Protein AF-0000000086091504 (afdb_homodimer)

pLDDT: mean 90.11, std 13.86, range [49.84, 98.69]

Structure (mmCIF, N/CA/C/O backbone):
data_AF-0000000086091504-model_v1
#
loop_
_entity.id
_entity.type
_entity.pdbx_description
1 polymer 'ENTH domain-containing protein'
#
loop_
_atom_site.group_PDB
_atom_site.id
_atom_site.type_symbol
_atom_site.label_atom_id
_atom_site.label_alt_id
_atom_site.label_comp_id
_atom_site.label_asym_id
_atom_site.label_entity_id
_atom_site.label_seq_id
_atom_site.pdbx_PDB_ins_code
_atom_site.Cartn_x
_atom_site.Cartn_y
_atom_site.Cartn_z
_atom_site.occupancy
_atom_site.B_iso_or_equiv
_atom_site.auth_seq_id
_atom_site.auth_comp_id
_atom_site.auth_asym_id
_atom_site.auth_atom_id
_atom_site.pdbx_PDB_model_num
ATOM 1 N N . MET A 1 1 ? 11.172 17.953 7.395 1 74.44 1 MET A N 1
ATOM 2 C CA . MET A 1 1 ? 9.734 17.828 7.184 1 74.44 1 MET A CA 1
ATOM 3 C C . MET A 1 1 ? 9.086 19.203 7.062 1 74.44 1 MET A C 1
ATOM 5 O O . MET A 1 1 ? 9.562 20.188 7.648 1 74.44 1 MET A O 1
ATOM 9 N N . GLU A 1 2 ? 8.156 19.344 6.082 1 89.44 2 GLU A N 1
ATOM 10 C CA . GLU A 1 2 ? 7.43 20.578 5.816 1 89.44 2 GLU A CA 1
ATOM 11 C C . GLU A 1 2 ? 6.086 20.609 6.543 1 89.44 2 GLU A C 1
ATOM 13 O O . GLU A 1 2 ? 5.031 20.547 5.91 1 89.44 2 GLU A O 1
ATOM 18 N N . LYS A 1 3 ? 6.148 20.906 7.879 1 94.62 3 LYS A N 1
ATOM 19 C CA . LYS A 1 3 ? 4.977 20.828 8.75 1 94.62 3 LYS A CA 1
ATOM 20 C C . LYS A 1 3 ? 3.951 21.906 8.375 1 94.62 3 LYS A C 1
ATOM 22 O O . LYS A 1 3 ? 2.744 21.672 8.461 1 94.62 3 LYS A O 1
ATOM 27 N N . LYS A 1 4 ? 4.457 23.016 7.98 1 95.88 4 LYS A N 1
ATOM 28 C CA . LYS A 1 4 ? 3.564 24.125 7.645 1 95.88 4 LYS A CA 1
ATOM 29 C C . LYS A 1 4 ? 2.654 23.766 6.477 1 95.88 4 LYS A C 1
ATOM 31 O O . LYS A 1 4 ? 1.452 24.031 6.508 1 95.88 4 LYS A O 1
ATOM 36 N N . ILE A 1 5 ? 3.225 23.172 5.484 1 97.44 5 ILE A N 1
ATOM 37 C CA . ILE A 1 5 ? 2.447 22.797 4.309 1 97.44 5 ILE A CA 1
ATOM 38 C C . ILE A 1 5 ? 1.469 21.688 4.664 1 97.44 5 ILE A C 1
ATOM 40 O O . ILE A 1 5 ? 0.329 21.672 4.191 1 97.44 5 ILE A O 1
ATOM 44 N N . LEU A 1 6 ? 1.859 20.766 5.484 1 98.56 6 LEU A N 1
ATOM 45 C CA . LEU A 1 6 ? 0.993 19.688 5.914 1 98.56 6 LEU A CA 1
ATOM 46 C C . LEU A 1 6 ? -0.182 20.203 6.73 1 98.56 6 LEU A C 1
ATOM 48 O O . LEU A 1 6 ? -1.321 19.781 6.535 1 98.56 6 LEU A O 1
ATOM 52 N N . SER A 1 7 ? 0.109 21.125 7.602 1 98.19 7 SER A N 1
ATOM 53 C CA . SER A 1 7 ? -0.939 21.734 8.406 1 98.19 7 SER A CA 1
ATOM 54 C C . SER A 1 7 ? -1.938 22.484 7.531 1 98.19 7 SER A C 1
ATOM 56 O O . SER A 1 7 ? -3.148 22.391 7.738 1 98.19 7 SER A O 1
ATOM 58 N N . LYS A 1 8 ? -1.423 23.203 6.578 1 97.81 8 LYS A N 1
ATOM 59 C CA . LYS A 1 8 ? -2.291 23.922 5.656 1 97.81 8 LYS A CA 1
ATOM 60 C C . LYS A 1 8 ? -3.141 22.969 4.828 1 97.81 8 LYS A C 1
ATOM 62 O O . LYS A 1 8 ? -4.336 23.188 4.633 1 97.81 8 LYS A O 1
ATOM 67 N N . ALA A 1 9 ? -2.521 21.906 4.395 1 98.25 9 ALA A N 1
ATOM 68 C CA . ALA A 1 9 ? -3.182 20.938 3.531 1 98.25 9 ALA A CA 1
ATOM 69 C C . ALA A 1 9 ? -4.293 20.203 4.277 1 98.25 9 ALA A C 1
ATOM 71 O O . ALA A 1 9 ? -5.203 19.641 3.656 1 98.25 9 ALA A O 1
ATOM 72 N N . THR A 1 10 ? -4.211 20.188 5.609 1 98.06 10 THR A N 1
ATOM 73 C CA . THR A 1 10 ? -5.195 19.438 6.395 1 98.06 10 THR A CA 1
ATOM 74 C C . THR A 1 10 ? -5.961 20.375 7.32 1 98.06 10 THR A C 1
ATOM 76 O O . THR A 1 10 ? -6.352 19.984 8.422 1 98.06 10 THR A O 1
ATOM 79 N N . SER A 1 11 ? -6.09 21.547 6.844 1 97.5 11 SER A N 1
ATOM 80 C CA . SER A 1 11 ? -6.82 22.531 7.641 1 97.5 11 SER A CA 1
ATOM 81 C C . SER A 1 11 ? -8.258 22.094 7.879 1 97.5 11 SER A C 1
ATOM 83 O O . SER A 1 11 ? -8.789 21.25 7.145 1 97.5 11 SER A O 1
ATOM 85 N N . GLU A 1 12 ? -8.938 22.609 8.844 1 95.94 12 GLU A N 1
ATOM 86 C CA . GLU A 1 12 ? -10.289 22.25 9.25 1 95.94 12 GLU A CA 1
ATOM 87 C C . GLU A 1 12 ? -11.328 22.938 8.367 1 95.94 12 GLU A C 1
ATOM 89 O O . GLU A 1 12 ? -12.523 22.625 8.438 1 95.94 12 GLU A O 1
ATOM 94 N N . ASN A 1 13 ? -10.898 23.75 7.539 1 93.38 13 ASN A N 1
ATOM 95 C CA . ASN A 1 13 ? -11.875 24.438 6.703 1 93.38 13 ASN A CA 1
ATOM 96 C C . ASN A 1 13 ? -12.508 23.484 5.691 1 93.38 13 ASN A C 1
ATOM 98 O O . ASN A 1 13 ? -12.008 22.375 5.473 1 93.38 13 ASN A O 1
ATOM 102 N N . ASP A 1 14 ? -13.555 23.891 5.035 1 91.88 14 ASP A N 1
ATOM 103 C CA . ASP A 1 14 ? -14.344 23.016 4.172 1 91.88 14 ASP A CA 1
ATOM 104 C C . ASP A 1 14 ? -13.812 23.047 2.74 1 91.88 14 ASP A C 1
ATOM 106 O O . ASP A 1 14 ? -14.336 22.344 1.87 1 91.88 14 ASP A O 1
ATOM 110 N N . GLU A 1 15 ? -12.82 23.797 2.5 1 95.56 15 GLU A N 1
ATOM 111 C CA . GLU A 1 15 ? -12.258 23.828 1.155 1 95.56 15 GLU A CA 1
ATOM 112 C C . GLU A 1 15 ? -11.406 22.594 0.886 1 95.56 15 GLU A C 1
ATOM 114 O O . GLU A 1 15 ? -10.672 22.125 1.768 1 95.56 15 GLU A O 1
ATOM 119 N N . PRO A 1 16 ? -11.609 22.109 -0.244 1 95.25 16 PRO A N 1
ATOM 120 C CA . PRO A 1 16 ? -10.742 20.984 -0.577 1 95.25 16 PRO A CA 1
ATOM 121 C C . PRO A 1 16 ? -9.266 21.359 -0.609 1 95.25 16 PRO A C 1
ATOM 123 O O . PRO A 1 16 ? -8.93 22.531 -0.86 1 95.25 16 PRO A O 1
ATOM 126 N N . THR A 1 17 ? -8.367 20.438 -0.299 1 97.56 17 THR A N 1
ATOM 127 C CA . THR A 1 17 ? -6.934 20.641 -0.428 1 97.56 17 THR A CA 1
ATOM 128 C C . THR A 1 17 ? -6.555 20.938 -1.877 1 97.56 17 THR A C 1
ATOM 130 O O . THR A 1 17 ? -6.922 20.188 -2.785 1 97.56 17 THR A O 1
ATOM 133 N N . PRO A 1 18 ? -5.934 22.047 -2.164 1 97.12 18 PRO A N 1
ATOM 134 C CA . PRO A 1 18 ? -5.48 22.328 -3.527 1 97.12 18 PRO A CA 1
ATOM 135 C C . PRO A 1 18 ? -4.645 21.203 -4.121 1 97.12 18 PRO A C 1
ATOM 137 O O . PRO A 1 18 ? -3.77 20.656 -3.441 1 97.12 18 PRO A O 1
ATOM 140 N N . GLY A 1 19 ? -4.855 20.844 -5.355 1 97.5 19 GLY A N 1
ATOM 141 C CA . GLY A 1 19 ? -4.266 19.703 -6.016 1 97.5 19 GLY A CA 1
ATOM 142 C C . GLY A 1 19 ? -2.748 19.719 -6.016 1 97.5 19 GLY A C 1
ATOM 143 O O . GLY A 1 19 ? -2.109 18.672 -5.859 1 97.5 19 GLY A O 1
ATOM 144 N N . TRP A 1 20 ? -2.164 20.922 -6.184 1 97.88 20 TRP A N 1
ATOM 145 C CA . TRP A 1 20 ? -0.711 21.031 -6.281 1 97.88 20 TRP A CA 1
ATOM 146 C C . TRP A 1 20 ? -0.05 20.594 -4.977 1 97.88 20 TRP A C 1
ATOM 148 O O . TRP A 1 20 ? 1.104 20.156 -4.973 1 97.88 20 TRP A O 1
ATOM 158 N N . MET A 1 21 ? -0.715 20.672 -3.83 1 98.19 21 MET A N 1
ATOM 159 C CA . MET A 1 21 ? -0.152 20.312 -2.531 1 98.19 21 MET A CA 1
ATOM 160 C C . MET A 1 21 ? 0.142 18.812 -2.459 1 98.19 21 MET A C 1
ATOM 162 O O . MET A 1 21 ? 1.122 18.406 -1.838 1 98.19 21 MET A O 1
ATOM 166 N N . TYR A 1 22 ? -0.667 18.016 -3.113 1 97.81 22 TYR A N 1
ATOM 167 C CA . TYR A 1 22 ? -0.421 16.578 -3.139 1 97.81 22 TYR A CA 1
ATOM 168 C C . TYR A 1 22 ? 0.927 16.266 -3.779 1 97.81 22 TYR A C 1
ATOM 170 O O . TYR A 1 22 ? 1.72 15.492 -3.229 1 97.81 22 TYR A O 1
ATOM 178 N N . HIS A 1 23 ? 1.133 16.906 -4.879 1 97.69 23 HIS A N 1
ATOM 179 C CA . HIS A 1 23 ? 2.383 16.703 -5.602 1 97.69 23 HIS A CA 1
ATOM 180 C C . HIS A 1 23 ? 3.572 17.234 -4.801 1 97.69 23 HIS A C 1
ATOM 182 O O . HIS A 1 23 ? 4.633 16.594 -4.773 1 97.69 23 HIS A O 1
ATOM 188 N N . HIS A 1 24 ? 3.34 18.344 -4.227 1 98.31 24 HIS A N 1
ATOM 189 C CA . HIS A 1 24 ? 4.402 18.938 -3.422 1 98.31 24 HIS A CA 1
ATOM 190 C C . HIS A 1 24 ? 4.777 18.031 -2.252 1 98.31 24 HIS A C 1
ATOM 192 O O . HIS A 1 24 ? 5.957 17.734 -2.043 1 98.31 24 HIS A O 1
ATOM 198 N N . ILE A 1 25 ? 3.848 17.516 -1.519 1 98.62 25 ILE A N 1
ATOM 199 C CA . ILE A 1 25 ? 4.086 16.656 -0.367 1 98.62 25 ILE A CA 1
ATOM 200 C C . ILE A 1 25 ? 4.73 15.352 -0.826 1 98.62 25 ILE A C 1
ATOM 202 O O . ILE A 1 25 ? 5.691 14.883 -0.216 1 98.62 25 ILE A O 1
ATOM 206 N N . ALA A 1 26 ? 4.258 14.797 -1.906 1 98.5 26 ALA A N 1
ATOM 207 C CA . ALA A 1 26 ? 4.852 13.586 -2.467 1 98.5 26 ALA A CA 1
ATOM 208 C C . ALA A 1 26 ? 6.324 13.805 -2.803 1 98.5 26 ALA A C 1
ATOM 210 O O . ALA A 1 26 ? 7.176 12.977 -2.467 1 98.5 2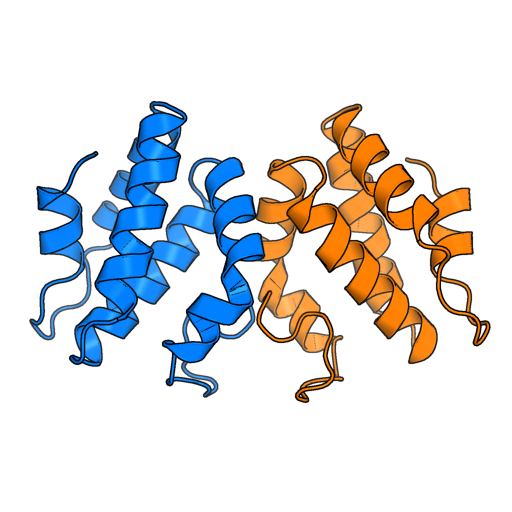6 ALA A O 1
ATOM 211 N N . SER A 1 27 ? 6.582 14.961 -3.447 1 98.44 27 SER A N 1
ATOM 212 C CA . SER A 1 27 ? 7.953 15.273 -3.84 1 98.44 27 SER A CA 1
ATOM 213 C C . SER A 1 27 ? 8.852 15.43 -2.621 1 98.44 27 SER A C 1
ATOM 215 O O . SER A 1 27 ? 10.031 15.062 -2.66 1 98.44 27 SER A O 1
ATOM 217 N N . THR A 1 28 ? 8.359 15.969 -1.524 1 98.12 28 THR A N 1
ATOM 218 C CA . THR 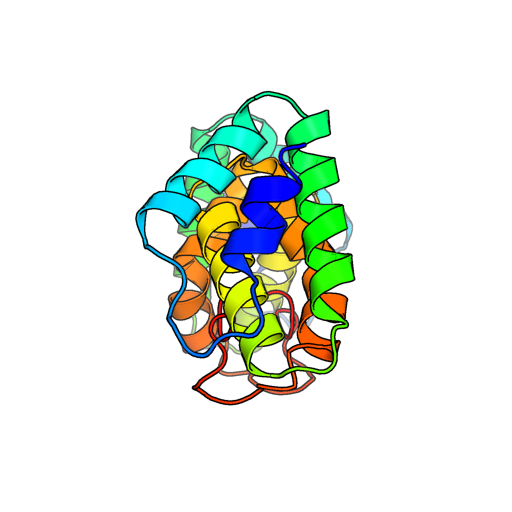A 1 28 ? 9.133 16.172 -0.303 1 98.12 28 THR A CA 1
ATOM 219 C C . THR A 1 28 ? 9.586 14.828 0.277 1 98.12 28 THR A C 1
ATOM 221 O O . THR A 1 28 ? 10.695 14.727 0.814 1 98.12 28 THR A O 1
ATOM 224 N N . THR A 1 29 ? 8.742 13.766 0.216 1 98.44 29 THR A N 1
ATOM 225 C CA . THR A 1 29 ? 9.086 12.461 0.777 1 98.44 29 THR A CA 1
ATOM 226 C C . THR A 1 29 ? 10.273 11.844 0.039 1 98.44 29 THR A C 1
ATOM 228 O O . THR A 1 29 ? 10.922 10.93 0.55 1 98.44 29 THR A O 1
ATOM 231 N N . LYS A 1 30 ? 10.547 12.336 -1.199 1 98.31 30 LYS A N 1
ATOM 232 C CA . LYS A 1 30 ? 11.617 11.781 -2.025 1 98.31 30 LYS A CA 1
ATOM 233 C C . LYS A 1 30 ? 12.953 12.453 -1.71 1 98.31 30 LYS A C 1
ATOM 235 O O . LYS A 1 30 ? 14 12.023 -2.197 1 98.31 30 LYS A O 1
ATOM 240 N N . LYS A 1 31 ? 12.914 13.516 -0.909 1 98.06 31 LYS A N 1
ATOM 241 C CA . LYS A 1 31 ? 14.125 14.289 -0.644 1 98.06 31 LYS A CA 1
ATOM 242 C C . LYS A 1 31 ? 15.102 13.5 0.218 1 98.06 31 LYS A C 1
ATOM 244 O O . LYS A 1 31 ? 16.312 13.617 0.046 1 98.06 31 LYS A O 1
ATOM 249 N N . SER A 1 32 ? 14.625 12.719 1.173 1 97.56 32 SER A N 1
ATOM 250 C CA . SER A 1 32 ? 15.438 11.898 2.064 1 97.56 32 SER A CA 1
ATOM 251 C C . SER A 1 32 ? 14.594 10.844 2.775 1 97.56 32 SER A C 1
ATOM 253 O O . SER A 1 32 ? 13.383 11.008 2.916 1 97.56 32 SER A O 1
ATOM 255 N N . PRO A 1 33 ? 15.211 9.781 3.225 1 97.25 33 PRO A N 1
ATOM 256 C CA . PRO A 1 33 ? 14.484 8.797 4.035 1 97.25 33 PRO A CA 1
ATOM 257 C C . PRO A 1 33 ? 13.836 9.422 5.27 1 97.25 33 PRO A C 1
ATOM 259 O O . PRO A 1 33 ? 12.734 9.023 5.652 1 97.25 33 PRO A O 1
ATOM 262 N N . GLN A 1 34 ? 14.547 10.352 5.828 1 97.88 34 GLN A N 1
ATOM 263 C CA . GLN A 1 34 ? 14.031 11.031 7.012 1 97.88 34 GLN A CA 1
ATOM 264 C C . GLN A 1 34 ? 12.758 11.812 6.688 1 97.88 34 GLN A C 1
ATOM 266 O O . GLN A 1 34 ? 11.781 11.766 7.441 1 97.88 34 GLN A O 1
ATOM 271 N N . ALA A 1 35 ? 12.797 12.516 5.582 1 98.12 35 ALA A N 1
ATOM 272 C CA . ALA A 1 35 ? 11.633 13.281 5.152 1 98.12 35 ALA A CA 1
ATOM 273 C C . ALA A 1 35 ? 10.422 12.375 4.926 1 98.12 35 ALA A C 1
ATOM 275 O O . ALA A 1 35 ? 9.305 12.711 5.309 1 98.12 35 ALA A O 1
ATOM 276 N N . CYS A 1 36 ? 10.68 11.219 4.355 1 98.56 36 CYS A N 1
ATOM 277 C CA . CYS A 1 36 ? 9.633 10.242 4.098 1 98.56 36 CYS A CA 1
ATOM 278 C C . CYS A 1 36 ? 9.031 9.734 5.402 1 98.56 36 CYS A C 1
ATOM 280 O O . CYS A 1 36 ? 7.816 9.805 5.602 1 98.56 36 CYS A O 1
ATOM 282 N N . GLU A 1 37 ? 9.852 9.32 6.293 1 98.31 37 GLU A N 1
ATOM 283 C CA . GLU A 1 37 ? 9.406 8.766 7.57 1 98.31 37 GLU A CA 1
ATOM 284 C C . GLU A 1 37 ? 8.672 9.82 8.398 1 98.31 37 GLU A C 1
ATOM 286 O O . GLU A 1 37 ? 7.648 9.523 9.016 1 98.31 37 GLU A O 1
ATOM 291 N N . GLU A 1 38 ? 9.203 10.992 8.406 1 98.31 38 GLU A N 1
ATOM 292 C CA . GLU A 1 38 ? 8.609 12.062 9.195 1 98.31 38 GLU A CA 1
ATOM 293 C C . GLU A 1 38 ? 7.234 12.453 8.648 1 98.31 38 GLU A C 1
ATOM 295 O O . GLU A 1 38 ? 6.312 12.727 9.422 1 98.31 38 GLU A O 1
ATOM 300 N N . THR A 1 39 ? 7.121 12.508 7.332 1 98.62 39 THR A N 1
ATOM 301 C CA . THR A 1 39 ? 5.836 12.82 6.711 1 98.62 39 THR A CA 1
ATOM 302 C C . THR A 1 39 ? 4.789 11.781 7.086 1 98.62 39 THR A C 1
ATOM 304 O O . THR A 1 39 ? 3.684 12.125 7.508 1 98.62 39 THR A O 1
ATOM 307 N N . ALA A 1 40 ? 5.156 10.516 6.988 1 98.19 40 ALA A N 1
ATOM 308 C CA . ALA A 1 40 ? 4.238 9.438 7.34 1 98.19 40 ALA A CA 1
ATOM 309 C C . ALA A 1 40 ? 3.816 9.523 8.805 1 98.19 40 ALA A C 1
ATOM 311 O O . ALA A 1 40 ? 2.627 9.453 9.117 1 98.19 40 ALA A O 1
ATOM 312 N N . THR A 1 41 ? 4.789 9.758 9.648 1 98.31 41 THR A N 1
ATOM 313 C CA . THR A 1 41 ? 4.535 9.844 11.086 1 98.31 41 THR A CA 1
ATOM 314 C C . THR A 1 41 ? 3.605 11.008 11.406 1 98.31 41 THR A C 1
ATOM 316 O O . THR A 1 41 ? 2.672 10.867 12.195 1 98.31 41 THR A O 1
ATOM 319 N N . TRP A 1 42 ? 3.855 12.109 10.773 1 98.69 42 TRP A N 1
ATOM 320 C CA . TRP A 1 42 ? 3.031 13.289 11.008 1 98.69 42 TRP A CA 1
ATOM 321 C C . TRP A 1 42 ? 1.593 13.047 10.57 1 98.69 42 TRP A C 1
ATOM 323 O O . TRP A 1 42 ? 0.649 13.367 11.289 1 98.69 42 TRP A O 1
ATOM 333 N N . LEU A 1 43 ? 1.402 12.461 9.422 1 97.69 43 LEU A N 1
ATOM 334 C CA . LEU A 1 43 ? 0.073 12.211 8.883 1 97.69 43 LEU A CA 1
ATOM 335 C C . LEU A 1 43 ? -0.69 11.219 9.75 1 97.69 43 LEU A C 1
ATOM 337 O O . LEU A 1 43 ? -1.893 11.375 9.977 1 97.69 43 LEU A O 1
ATOM 341 N N . MET A 1 44 ? 0.059 10.219 10.227 1 96.75 44 MET A N 1
ATOM 342 C CA . MET A 1 44 ? -0.586 9.234 11.094 1 96.75 44 MET A CA 1
ATOM 343 C C . MET A 1 44 ? -1.101 9.891 12.367 1 96.75 44 MET A C 1
ATOM 345 O O . MET A 1 44 ? -2.188 9.562 12.852 1 96.75 44 MET A O 1
ATOM 349 N N . LYS A 1 45 ? -0.319 10.766 12.891 1 97.62 45 LYS A N 1
ATOM 350 C CA . LYS A 1 45 ? -0.755 11.508 14.07 1 97.62 45 LYS A CA 1
ATOM 351 C C . LYS A 1 45 ? -1.947 12.406 13.742 1 97.62 45 LYS A C 1
ATOM 353 O O . LYS A 1 45 ? -2.906 12.477 14.516 1 97.62 45 LYS A O 1
ATOM 358 N N . ARG A 1 46 ? -1.934 13.086 12.625 1 97.12 46 ARG A N 1
ATOM 359 C CA . ARG A 1 46 ? -2.994 13.992 12.203 1 97.12 46 ARG A CA 1
ATOM 360 C C . ARG A 1 46 ? -4.301 13.242 11.977 1 97.12 46 ARG A C 1
ATOM 362 O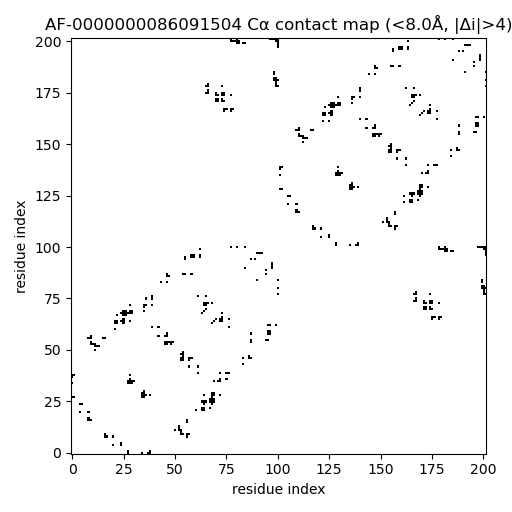 O . ARG A 1 46 ? -5.383 13.789 12.188 1 97.12 46 ARG A O 1
ATOM 369 N N . LEU A 1 47 ? -4.223 12 11.641 1 95.25 47 LEU A N 1
ATOM 370 C CA . LEU A 1 47 ? -5.371 11.156 11.32 1 95.25 47 LEU A CA 1
ATOM 371 C C . LEU A 1 47 ? -6.227 10.922 12.562 1 95.25 47 LEU A C 1
ATOM 373 O O . LEU A 1 47 ? -7.398 10.562 12.453 1 95.25 47 LEU A O 1
ATOM 377 N N . THR A 1 48 ? -5.688 11.125 13.711 1 95.25 48 THR A N 1
ATOM 378 C CA . THR A 1 48 ? -6.43 10.891 14.945 1 95.25 48 THR A CA 1
ATOM 379 C C . THR A 1 48 ? -7.277 12.102 15.305 1 95.25 48 THR A C 1
ATOM 381 O O . THR A 1 48 ? -8 12.086 16.297 1 95.25 48 THR A O 1
ATOM 384 N N . HIS A 1 49 ? -7.141 13.117 14.523 1 94.62 49 HIS A N 1
ATOM 385 C CA . HIS A 1 49 ? -7.91 14.328 14.758 1 94.62 49 HIS A CA 1
ATOM 386 C C . HIS A 1 49 ? -9.406 14.047 14.734 1 94.62 49 HIS A C 1
ATOM 388 O O . HIS A 1 49 ? -9.875 13.203 13.969 1 94.62 49 HIS A O 1
ATOM 394 N N . LYS A 1 50 ? -10.266 14.711 15.422 1 92.75 50 LYS A N 1
ATOM 395 C CA . LYS A 1 50 ? -11.688 14.438 15.578 1 92.75 50 LYS A CA 1
ATOM 396 C C . LYS A 1 50 ? -12.484 14.977 14.398 1 92.75 50 LYS A C 1
ATOM 398 O O . LYS A 1 50 ? -13.578 14.477 14.094 1 92.75 50 LYS A O 1
ATOM 403 N N . ASN A 1 51 ? -12.023 15.992 13.781 1 93.06 51 ASN A N 1
ATOM 404 C CA . ASN A 1 51 ? -12.734 16.625 12.68 1 93.06 51 ASN A CA 1
ATOM 405 C C . ASN A 1 51 ? -12.742 15.734 11.438 1 93.06 51 ASN A C 1
ATOM 407 O O . ASN A 1 51 ? -11.688 15.344 10.938 1 93.06 51 ASN A O 1
ATOM 411 N N . VAL A 1 52 ? -13.898 15.516 10.875 1 89.88 52 VAL A N 1
ATOM 412 C CA . VAL A 1 52 ? -14.086 14.562 9.789 1 89.88 52 VAL A CA 1
ATOM 413 C C . VAL A 1 52 ? -13.445 15.102 8.508 1 89.88 52 VAL A C 1
ATOM 415 O O . VAL A 1 52 ? -12.906 14.344 7.707 1 89.88 52 VAL A O 1
ATOM 418 N N . GLN A 1 53 ? -13.461 16.406 8.336 1 91.75 53 GLN A N 1
ATOM 419 C CA . GLN A 1 53 ? -12.859 17 7.152 1 91.75 53 GLN A CA 1
ATOM 420 C C . GLN A 1 53 ? -11.344 16.828 7.164 1 91.75 53 GLN A C 1
ATOM 422 O O . GLN A 1 53 ? -10.734 16.562 6.125 1 91.75 53 GLN A O 1
ATOM 427 N N . VAL A 1 54 ? -10.75 16.969 8.336 1 95.31 54 VAL A N 1
ATOM 428 C CA . VAL A 1 54 ? -9.312 16.781 8.508 1 95.31 54 VAL A CA 1
ATOM 429 C C . VAL A 1 54 ? -8.945 15.328 8.188 1 95.31 54 VAL A C 1
ATOM 431 O O . VAL A 1 54 ? -8.008 15.078 7.43 1 95.31 54 VAL A O 1
ATOM 434 N N . LYS A 1 55 ? -9.688 14.445 8.695 1 93.69 55 LYS A N 1
ATOM 435 C CA . LYS A 1 55 ? -9.414 13.031 8.461 1 93.69 55 LYS A CA 1
ATOM 436 C C . LYS A 1 55 ? -9.492 12.703 6.969 1 93.69 55 LYS A C 1
ATOM 438 O O . LYS A 1 55 ? -8.633 11.984 6.445 1 93.69 55 LYS A O 1
ATOM 443 N N . LYS A 1 56 ? -10.5 13.234 6.34 1 91.62 56 LYS A N 1
ATOM 444 C CA . LYS A 1 56 ? -10.664 13 4.91 1 91.62 56 LYS A CA 1
ATOM 445 C C . LYS A 1 56 ? -9.469 13.531 4.125 1 91.62 56 LYS A C 1
ATOM 447 O O . LYS A 1 56 ? -8.938 12.852 3.242 1 91.62 56 LYS A O 1
ATOM 452 N N . LYS A 1 57 ? -9.094 14.711 4.488 1 95.44 57 LYS A N 1
ATOM 453 C CA . LYS A 1 57 ? -7.965 15.32 3.799 1 95.44 57 LYS A CA 1
ATOM 454 C C . LYS A 1 57 ? -6.68 14.531 4.039 1 95.44 57 LYS A C 1
ATOM 456 O O . LYS A 1 57 ? -5.887 14.328 3.115 1 95.44 57 LYS A O 1
ATOM 461 N N . VAL A 1 58 ? -6.434 14.062 5.262 1 96 58 VAL A N 1
ATOM 462 C CA . VAL A 1 58 ? -5.258 13.266 5.602 1 96 58 VAL A CA 1
ATOM 463 C C . VAL A 1 58 ? -5.246 11.984 4.77 1 96 58 VAL A C 1
ATOM 465 O O . VAL A 1 58 ? -4.215 11.625 4.191 1 96 58 VAL A O 1
ATOM 468 N N . LEU A 1 59 ? -6.363 11.391 4.637 1 93.81 59 LEU A N 1
ATOM 469 C CA . LEU A 1 59 ? -6.465 10.133 3.9 1 93.81 59 LEU A CA 1
ATOM 470 C C . LEU A 1 59 ? -6.18 10.352 2.418 1 93.81 59 LEU A C 1
ATOM 472 O O . LEU A 1 59 ? -5.531 9.523 1.778 1 93.81 59 LEU A O 1
ATOM 476 N N . LEU A 1 60 ? -6.645 11.422 1.922 1 94.31 60 LEU A N 1
ATOM 477 C CA . LEU A 1 60 ? -6.391 11.734 0.52 1 94.31 60 LEU A CA 1
ATOM 478 C C . LEU A 1 60 ? -4.906 12 0.282 1 94.31 60 LEU A C 1
ATOM 480 O O . LEU A 1 60 ? -4.352 11.578 -0.734 1 94.31 60 LEU A O 1
ATOM 484 N N . ILE A 1 61 ? -4.281 12.68 1.188 1 96.69 61 ILE A N 1
ATOM 485 C CA . ILE A 1 61 ? -2.85 12.938 1.087 1 96.69 61 ILE A CA 1
ATOM 486 C C . ILE A 1 61 ? -2.08 11.625 1.175 1 96.69 61 ILE A C 1
ATOM 488 O O . ILE A 1 61 ? -1.169 11.375 0.38 1 96.69 61 ILE A O 1
ATOM 492 N N . ILE A 1 62 ? -2.453 10.797 2.131 1 96.31 62 ILE A N 1
ATOM 493 C CA . ILE A 1 62 ? -1.802 9.5 2.279 1 96.31 62 ILE A CA 1
ATOM 494 C C . ILE A 1 62 ? -1.921 8.711 0.979 1 96.31 62 ILE A C 1
ATOM 496 O O . ILE A 1 62 ? -0.931 8.164 0.484 1 96.31 62 ILE A O 1
ATOM 500 N N . LYS A 1 63 ? -3.088 8.703 0.427 1 93.94 63 LYS A N 1
ATOM 501 C CA . LYS A 1 63 ? -3.311 7.988 -0.826 1 93.94 63 LYS A CA 1
ATOM 502 C C . LYS A 1 63 ? -2.418 8.531 -1.937 1 93.94 63 LYS A C 1
ATOM 504 O O . LYS A 1 63 ? -1.728 7.77 -2.617 1 93.94 63 LYS A O 1
ATOM 509 N N . SER A 1 64 ? -2.404 9.797 -2.084 1 96.12 64 SER A N 1
ATOM 510 C CA . SER A 1 64 ? -1.64 10.438 -3.148 1 96.12 64 SER A CA 1
ATOM 511 C C . SER A 1 64 ? -0.143 10.203 -2.973 1 96.12 64 SER A C 1
ATOM 513 O O . SER A 1 64 ? 0.55 9.836 -3.924 1 96.12 64 SER A O 1
ATOM 515 N N . VAL A 1 65 ? 0.313 10.398 -1.8 1 97.62 65 VAL A N 1
ATOM 516 C CA . VAL A 1 65 ? 1.743 10.297 -1.53 1 97.62 65 VAL A CA 1
ATOM 517 C C . VAL A 1 65 ? 2.188 8.844 -1.665 1 97.62 65 VAL A C 1
ATOM 519 O O . VAL A 1 65 ? 3.291 8.562 -2.143 1 97.62 65 VAL A O 1
ATOM 522 N N . ALA A 1 66 ? 1.393 7.91 -1.271 1 96.88 66 ALA A N 1
ATOM 523 C CA . ALA A 1 66 ? 1.718 6.496 -1.444 1 96.88 66 ALA A CA 1
ATOM 524 C C . ALA A 1 66 ? 1.847 6.141 -2.922 1 96.88 66 ALA A C 1
ATOM 526 O O . ALA A 1 66 ? 2.645 5.277 -3.293 1 96.88 66 ALA A O 1
ATOM 527 N N . GLN A 1 67 ? 1.129 6.789 -3.76 1 96.5 67 GLN A N 1
ATOM 528 C CA . GLN A 1 67 ? 1.132 6.496 -5.188 1 96.5 67 GLN A CA 1
ATOM 529 C C . GLN A 1 67 ? 2.279 7.215 -5.895 1 96.5 67 GLN A C 1
ATOM 531 O O . GLN A 1 67 ? 2.875 6.672 -6.828 1 96.5 67 GLN A O 1
ATOM 536 N N . TYR A 1 68 ? 2.627 8.344 -5.406 1 97.62 68 TYR A N 1
ATOM 537 C CA . TYR A 1 68 ? 3.469 9.18 -6.258 1 97.62 68 TYR A CA 1
ATOM 538 C C . TYR A 1 68 ? 4.711 9.648 -5.504 1 97.62 68 TYR A C 1
ATOM 540 O O . TYR A 1 68 ? 5.609 10.25 -6.094 1 97.62 68 TYR A O 1
ATOM 548 N N . GLY A 1 69 ? 4.793 9.43 -4.215 1 98.31 69 GLY A N 1
ATOM 549 C CA . GLY A 1 69 ? 5.949 9.805 -3.414 1 98.31 69 GLY A CA 1
ATOM 550 C C . GLY A 1 69 ? 7.035 8.75 -3.406 1 98.31 69 GLY A C 1
ATOM 551 O O . GLY A 1 69 ? 7.23 8.039 -4.398 1 98.31 69 GLY A O 1
ATOM 552 N N . ASP A 1 70 ? 7.871 8.773 -2.355 1 98.56 70 ASP A N 1
ATOM 553 C CA . ASP A 1 70 ? 8.883 7.742 -2.15 1 98.56 70 ASP A CA 1
ATOM 554 C C . ASP A 1 70 ? 8.25 6.363 -1.999 1 98.56 70 ASP A C 1
ATOM 556 O O . ASP A 1 70 ? 7.254 6.207 -1.288 1 98.56 70 ASP A O 1
ATOM 560 N N . PRO A 1 71 ? 8.789 5.383 -2.732 1 98.06 71 PRO A N 1
ATOM 561 C CA . PRO A 1 71 ? 8.203 4.047 -2.615 1 98.06 71 PRO A CA 1
ATOM 562 C C . PRO A 1 71 ? 8.195 3.527 -1.178 1 98.06 71 PRO A C 1
ATOM 564 O O . PRO A 1 71 ? 7.312 2.76 -0.798 1 98.06 71 PRO A O 1
ATOM 567 N N . GLU A 1 72 ? 9.18 3.953 -0.379 1 98.38 72 GLU A N 1
ATOM 568 C CA . GLU A 1 72 ? 9.195 3.564 1.028 1 98.38 72 GLU A CA 1
ATOM 569 C C . GLU A 1 72 ? 7.953 4.062 1.757 1 98.38 72 GLU A C 1
ATOM 571 O O . GLU A 1 72 ? 7.48 3.424 2.699 1 98.38 72 GLU A O 1
ATOM 576 N N . PHE A 1 73 ? 7.406 5.203 1.337 1 98.06 73 PHE A N 1
ATOM 577 C CA . PHE A 1 73 ? 6.176 5.711 1.938 1 98.06 73 PHE A CA 1
ATOM 578 C C . PHE A 1 73 ? 5.031 4.727 1.747 1 98.06 73 PHE A C 1
ATOM 580 O O . PHE A 1 73 ? 4.262 4.473 2.676 1 98.06 73 PHE A O 1
ATOM 587 N N . ALA A 1 74 ? 4.914 4.16 0.546 1 97.06 74 ALA A N 1
ATOM 588 C CA . ALA A 1 74 ? 3.883 3.164 0.282 1 97.06 74 ALA A CA 1
ATOM 589 C C . ALA A 1 74 ? 4.027 1.965 1.214 1 97.06 74 ALA A C 1
ATOM 591 O O . ALA A 1 74 ? 3.035 1.466 1.753 1 97.06 74 ALA A O 1
ATOM 592 N N . ARG A 1 75 ? 5.246 1.553 1.409 1 96.56 75 ARG A N 1
ATOM 593 C CA . ARG A 1 75 ? 5.48 0.423 2.303 1 96.56 75 ARG A CA 1
ATOM 594 C C . ARG A 1 75 ? 5.07 0.762 3.732 1 96.56 75 ARG A C 1
ATOM 596 O O . ARG A 1 75 ? 4.457 -0.057 4.418 1 96.56 75 ARG A O 1
ATOM 603 N N . ILE A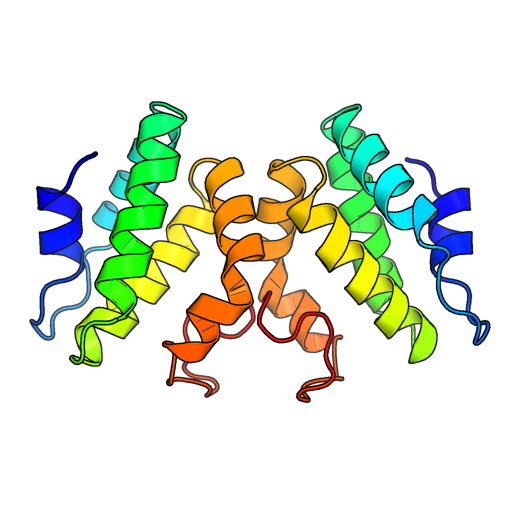 1 76 ? 5.41 1.934 4.176 1 96.88 76 ILE A N 1
ATOM 604 C CA . ILE A 1 76 ? 5.047 2.381 5.516 1 96.88 76 ILE A CA 1
ATOM 605 C C . ILE A 1 76 ? 3.527 2.352 5.676 1 96.88 76 ILE A C 1
ATOM 607 O O . ILE A 1 76 ? 3.012 1.872 6.688 1 96.88 76 ILE A O 1
ATOM 611 N N . ILE A 1 77 ? 2.873 2.818 4.648 1 94.88 77 ILE A N 1
ATOM 612 C CA . ILE A 1 77 ? 1.418 2.9 4.699 1 94.88 77 ILE A CA 1
ATOM 613 C C . ILE A 1 77 ? 0.823 1.494 4.73 1 94.88 77 ILE A C 1
ATOM 615 O O . ILE A 1 77 ? -0.108 1.225 5.492 1 94.88 77 ILE A O 1
ATOM 619 N N . VAL A 1 78 ? 1.402 0.578 3.973 1 92.69 78 VAL A N 1
ATOM 620 C CA . VAL A 1 78 ? 0.943 -0.807 3.967 1 92.69 78 VAL A CA 1
ATOM 621 C C . VAL A 1 78 ? 1.139 -1.423 5.352 1 92.69 78 VAL A C 1
ATOM 623 O O . VAL A 1 78 ? 0.244 -2.094 5.871 1 92.69 78 VAL A O 1
ATOM 626 N N . LYS A 1 79 ? 2.229 -1.151 5.957 1 93.69 79 LYS A N 1
ATOM 627 C CA . LYS A 1 79 ? 2.525 -1.696 7.281 1 93.69 79 LYS A CA 1
ATOM 628 C C . LYS A 1 79 ? 1.6 -1.104 8.336 1 93.69 79 LYS A C 1
ATOM 630 O O . LYS A 1 79 ? 1.283 -1.762 9.336 1 93.69 79 LYS A O 1
ATOM 635 N N . ARG A 1 80 ? 1.109 0.028 8.055 1 92.19 80 ARG A N 1
ATOM 636 C CA . ARG A 1 80 ? 0.273 0.714 9.039 1 92.19 80 ARG A CA 1
ATOM 637 C C . ARG A 1 80 ? -1.195 0.671 8.625 1 92.19 80 ARG A C 1
ATOM 639 O O . ARG A 1 80 ? -1.998 1.483 9.094 1 92.19 80 ARG A O 1
ATOM 646 N N . SER A 1 81 ? -1.507 -0.166 7.762 1 89.44 81 SER A N 1
ATOM 647 C CA . SER A 1 81 ? -2.834 -0.187 7.156 1 89.44 81 SER A CA 1
ATOM 648 C C . SER A 1 81 ? -3.918 -0.399 8.211 1 89.44 81 SER A C 1
ATOM 650 O O . SER A 1 81 ? -4.984 0.219 8.141 1 89.44 81 SER A O 1
ATOM 652 N N . GLU A 1 82 ? -3.686 -1.284 9.203 1 85.81 82 GLU A N 1
ATOM 653 C CA . GLU A 1 82 ? -4.672 -1.541 10.242 1 85.81 82 GLU A CA 1
ATOM 654 C C . GLU A 1 82 ? -4.926 -0.292 11.086 1 85.81 82 GLU A C 1
ATOM 656 O O . GLU A 1 82 ? -6.07 -0.004 11.445 1 85.81 82 GLU A O 1
ATOM 661 N N . GLU A 1 83 ? -3.871 0.354 11.414 1 87.81 83 GLU A N 1
ATOM 662 C CA . GLU A 1 83 ? -3.99 1.599 12.164 1 87.81 83 GLU A CA 1
ATOM 663 C C . GLU A 1 83 ? -4.809 2.633 11.398 1 87.81 83 GLU A C 1
ATOM 665 O O . GLU A 1 83 ? -5.656 3.314 11.969 1 87.81 83 GLU A O 1
ATOM 670 N N . ILE A 1 84 ? -4.57 2.738 10.125 1 90.69 84 ILE A N 1
ATOM 671 C CA . ILE A 1 84 ? -5.262 3.695 9.273 1 90.69 84 ILE A CA 1
ATOM 672 C C . ILE A 1 84 ? -6.746 3.357 9.219 1 90.69 84 ILE A C 1
ATOM 674 O O . ILE A 1 84 ? -7.598 4.246 9.312 1 90.69 84 ILE A O 1
ATOM 678 N N . LYS A 1 85 ? -7.102 2.15 9.164 1 84.62 85 LYS A N 1
ATOM 679 C CA . LYS A 1 85 ? -8.492 1.702 9.117 1 84.62 85 LYS A CA 1
ATOM 680 C C . LYS A 1 85 ? -9.227 2.057 10.406 1 84.62 85 LYS A C 1
ATOM 682 O O . LYS A 1 85 ? -10.414 2.391 10.367 1 84.62 85 LYS A O 1
ATOM 687 N N . GLN A 1 86 ? -8.586 1.918 11.422 1 84.12 86 GLN A N 1
ATOM 688 C CA . GLN A 1 86 ? -9.18 2.219 12.719 1 84.12 86 GLN A CA 1
ATOM 689 C C . GLN A 1 86 ? -9.641 3.67 12.789 1 84.12 86 GLN A C 1
ATOM 691 O O . GLN A 1 86 ? -10.68 3.969 13.383 1 84.12 86 GLN A O 1
ATOM 696 N N . TYR A 1 87 ? -8.961 4.488 12.125 1 82.56 87 TYR A N 1
ATOM 697 C CA . TYR A 1 87 ? -9.281 5.906 12.242 1 82.56 87 TYR A CA 1
ATOM 698 C C . TYR A 1 87 ? -10.117 6.371 11.047 1 82.56 87 TYR A C 1
ATOM 700 O O . TYR A 1 87 ? -10.766 7.418 11.109 1 82.56 87 TYR A O 1
ATOM 708 N N . ALA A 1 88 ? -10.008 5.668 9.93 1 73.69 88 ALA A N 1
ATOM 709 C CA . ALA A 1 88 ? -10.766 6.043 8.742 1 73.69 88 ALA A CA 1
ATOM 710 C C . ALA A 1 88 ? -12.25 5.742 8.914 1 73.69 88 ALA A C 1
ATOM 712 O O . ALA A 1 88 ? -13.078 6.141 8.086 1 73.69 88 ALA A O 1
ATOM 713 N N . ASN A 1 89 ? -12.781 5.676 10.164 1 63.72 89 ASN A N 1
ATOM 714 C CA . ASN A 1 89 ? -14.195 5.453 10.422 1 63.72 89 ASN A CA 1
ATOM 715 C C . ASN A 1 89 ? -15.023 5.59 9.141 1 63.72 89 ASN A C 1
ATOM 717 O O . ASN A 1 89 ? -16.234 5.395 9.164 1 63.72 89 ASN A O 1
ATOM 721 N N . PHE A 1 90 ? -14.539 6.156 8.141 1 54.69 90 PHE A N 1
ATOM 722 C CA . PHE A 1 90 ? -15.273 6.324 6.898 1 54.69 90 PHE A CA 1
ATOM 723 C C . PHE A 1 90 ? -15.234 5.051 6.062 1 54.69 90 PHE A C 1
ATOM 725 O O . PHE A 1 90 ? -14.219 4.746 5.438 1 54.69 90 PHE A O 1
ATOM 732 N N . ARG A 1 91 ? -15.648 4.031 6.578 1 52.06 91 ARG A N 1
ATOM 733 C CA . ARG A 1 91 ? -15.539 2.67 6.066 1 52.06 91 ARG A CA 1
ATOM 734 C C . ARG A 1 91 ? -16.469 2.461 4.871 1 52.06 91 ARG A C 1
ATOM 736 O O . ARG A 1 91 ? -16.375 1.445 4.176 1 52.06 91 ARG A O 1
ATOM 743 N N . GLY A 1 92 ? -17.062 3.572 4.402 1 50.84 92 GLY A N 1
ATOM 744 C CA . GLY A 1 92 ? -17.953 3.346 3.283 1 50.84 92 GLY A CA 1
ATOM 745 C C . GLY A 1 92 ? -17.312 3.572 1.934 1 50.84 92 GLY A C 1
ATOM 746 O O . GLY A 1 92 ? -16.094 3.744 1.85 1 50.84 92 GLY A O 1
ATOM 747 N N . GLU A 1 93 ? -17.984 3.301 0.939 1 53.22 93 GLU A N 1
ATOM 748 C CA . GLU A 1 93 ? -17.609 3.492 -0.457 1 53.22 93 GLU A CA 1
ATOM 749 C C . GLU A 1 93 ? -16.938 4.848 -0.665 1 53.22 93 GLU A C 1
ATOM 751 O O . GLU A 1 93 ? -16.109 5 -1.562 1 53.22 93 GLU A O 1
ATOM 756 N N . LYS A 1 94 ? -17.156 5.613 0.398 1 55.66 94 LYS A N 1
ATOM 757 C CA . LYS A 1 94 ? -16.703 6.988 0.21 1 55.66 94 LYS A CA 1
ATOM 758 C C . LYS A 1 94 ? -15.336 7.207 0.843 1 55.66 94 LYS A C 1
ATOM 760 O O . LYS A 1 94 ? -14.742 8.281 0.71 1 55.66 94 LYS A O 1
ATOM 765 N N . ASP A 1 95 ? -14.758 6.227 1.379 1 59.06 95 ASP A N 1
ATOM 766 C CA . ASP A 1 95 ? -13.445 6.266 2.01 1 59.06 95 ASP A CA 1
ATOM 767 C C . ASP A 1 95 ? -12.336 6.344 0.964 1 59.06 95 ASP A C 1
ATOM 769 O O . ASP A 1 95 ? -12.219 5.457 0.113 1 59.06 95 ASP A O 1
ATOM 773 N N . PRO A 1 96 ? -11.664 7.473 0.874 1 57.06 96 PRO A N 1
ATOM 774 C CA . PRO A 1 96 ? -10.625 7.625 -0.145 1 57.06 96 PRO A CA 1
ATOM 775 C C . PRO A 1 96 ? -9.625 6.473 -0.143 1 57.06 96 PRO A C 1
ATOM 777 O O . PRO A 1 96 ? -9.062 6.137 -1.189 1 57.06 96 PRO A O 1
ATOM 780 N N . LEU A 1 97 ? -9.453 5.984 1.015 1 59.59 97 LEU A N 1
ATOM 781 C CA . LEU A 1 97 ? -8.492 4.883 1.078 1 59.59 97 LEU A CA 1
ATOM 782 C C . LEU A 1 97 ? -9.195 3.543 0.873 1 59.59 97 LEU A C 1
ATOM 784 O O . LEU A 1 97 ? -8.555 2.49 0.937 1 59.59 97 LEU A O 1
ATOM 788 N N . HIS A 1 98 ? -10.57 3.783 0.629 1 61.31 98 HIS A N 1
ATOM 789 C CA . HIS A 1 98 ? -11.305 2.557 0.342 1 61.31 98 HIS A CA 1
ATOM 790 C C . HIS A 1 98 ? -10.688 1.809 -0.835 1 61.31 98 HIS A C 1
ATOM 792 O O . HIS A 1 98 ? -10.555 2.361 -1.93 1 61.31 98 HIS A O 1
ATOM 798 N N . GLY A 1 99 ? -9.984 0.665 -0.633 1 57.31 99 GLY A N 1
ATOM 799 C CA . GLY A 1 99 ? -9.359 -0.127 -1.683 1 57.31 99 GLY A CA 1
ATOM 800 C C . GLY A 1 99 ? -7.848 -0.03 -1.687 1 57.31 99 GLY A C 1
ATOM 801 O O . GLY A 1 99 ? -7.176 -0.803 -2.369 1 57.31 99 GLY A O 1
ATOM 802 N N . MET A 1 100 ? -7.535 1.246 -1.366 1 54.53 100 MET A N 1
ATOM 803 C CA . MET A 1 100 ? -6.082 1.285 -1.227 1 54.53 100 MET A CA 1
ATOM 804 C C . MET A 1 100 ? -5.609 0.293 -0.169 1 54.53 100 MET A C 1
ATOM 806 O O . MET A 1 100 ? -4.598 -0.386 -0.356 1 54.53 100 MET A O 1
ATOM 810 N N . LEU A 1 101 ? -6.16 0.442 1.037 1 50.19 101 LEU A N 1
ATOM 811 C CA . LEU A 1 101 ? -5.715 -0.244 2.246 1 50.19 101 LEU A CA 1
ATOM 812 C C . LEU A 1 101 ? -6.688 -1.354 2.629 1 50.19 101 LEU A C 1
ATOM 814 O O . LEU A 1 101 ? -7.895 -1.237 2.391 1 50.19 101 LEU A O 1
ATOM 818 N N . MET B 1 1 ? 11.758 -13.789 -13.078 1 75 1 MET B N 1
ATOM 819 C CA . MET B 1 1 ? 10.625 -14.141 -12.227 1 75 1 MET B CA 1
ATOM 820 C C . MET B 1 1 ? 10.602 -15.641 -11.945 1 75 1 MET B C 1
ATOM 822 O O . MET B 1 1 ? 11.062 -16.438 -12.766 1 75 1 MET B O 1
ATOM 826 N N . GLU B 1 2 ? 10.344 -15.992 -10.688 1 89.69 2 GLU B N 1
ATOM 827 C CA . GLU B 1 2 ? 10.289 -17.375 -10.234 1 89.69 2 GLU B CA 1
ATOM 828 C C . GLU B 1 2 ? 8.859 -17.922 -10.25 1 89.69 2 GLU B C 1
ATOM 830 O O . GLU B 1 2 ? 8.273 -18.156 -9.195 1 89.69 2 GLU B O 1
ATOM 835 N N . LYS B 1 3 ? 8.391 -18.281 -11.461 1 94.62 3 LYS B N 1
ATOM 836 C CA . LYS B 1 3 ? 7.004 -18.688 -11.68 1 94.62 3 LYS B CA 1
ATOM 837 C C . LYS B 1 3 ? 6.691 -20 -10.969 1 94.62 3 LYS B C 1
ATOM 839 O O . LYS B 1 3 ? 5.582 -20.172 -10.453 1 94.62 3 LYS B O 1
ATOM 844 N N . LYS B 1 4 ? 7.664 -20.844 -10.938 1 96 4 LYS B N 1
ATOM 845 C CA . LYS B 1 4 ? 7.457 -22.141 -10.32 1 96 4 LYS B CA 1
ATOM 846 C C . LYS B 1 4 ? 7.125 -22 -8.836 1 96 4 LYS B C 1
ATOM 848 O O . LYS B 1 4 ? 6.211 -22.656 -8.336 1 96 4 LYS B O 1
ATOM 853 N N . ILE B 1 5 ? 7.852 -21.172 -8.18 1 97.56 5 ILE B N 1
ATOM 854 C CA . ILE B 1 5 ? 7.641 -20.969 -6.754 1 97.56 5 ILE B CA 1
ATOM 855 C C . ILE B 1 5 ? 6.301 -20.281 -6.52 1 97.56 5 ILE B C 1
ATOM 857 O O . ILE B 1 5 ? 5.582 -20.609 -5.57 1 97.56 5 ILE B O 1
ATOM 861 N N . LEU B 1 6 ? 5.938 -19.375 -7.355 1 98.56 6 LEU B N 1
ATOM 862 C CA . LEU B 1 6 ? 4.664 -18.672 -7.242 1 98.56 6 LEU B CA 1
ATOM 863 C C . LEU B 1 6 ? 3.496 -19.625 -7.461 1 98.56 6 LEU B C 1
ATOM 865 O O . LEU B 1 6 ? 2.51 -19.594 -6.723 1 98.56 6 LEU B O 1
ATOM 869 N N . SER B 1 7 ? 3.631 -20.469 -8.43 1 98.19 7 SER B N 1
ATOM 870 C CA . SER B 1 7 ? 2.602 -21.469 -8.703 1 98.19 7 SER B CA 1
ATOM 871 C C . SER B 1 7 ? 2.438 -22.422 -7.531 1 98.19 7 SER B C 1
ATOM 873 O O . SER B 1 7 ? 1.313 -22.75 -7.141 1 98.19 7 SER B O 1
ATOM 875 N N . LYS B 1 8 ? 3.535 -22.844 -6.992 1 97.88 8 LYS B N 1
ATOM 876 C CA . LYS B 1 8 ? 3.492 -23.734 -5.836 1 97.88 8 LYS B CA 1
ATOM 877 C C . LYS B 1 8 ? 2.859 -23.031 -4.633 1 97.88 8 LYS B C 1
ATOM 879 O O . LYS B 1 8 ? 2.043 -23.625 -3.926 1 97.88 8 LYS B O 1
ATOM 884 N N . ALA B 1 9 ? 3.211 -21.812 -4.449 1 98.25 9 ALA B N 1
ATOM 885 C CA . ALA B 1 9 ? 2.75 -21.047 -3.299 1 98.25 9 ALA B CA 1
ATOM 886 C C . ALA B 1 9 ? 1.247 -20.781 -3.375 1 98.25 9 ALA B C 1
ATOM 888 O O . ALA B 1 9 ? 0.605 -20.516 -2.357 1 98.25 9 ALA B O 1
ATOM 889 N N . THR B 1 10 ? 0.7 -20.844 -4.586 1 98.12 10 THR B N 1
ATOM 890 C CA . THR B 1 10 ? -0.718 -20.547 -4.758 1 98.12 10 THR B CA 1
ATOM 891 C C . THR B 1 10 ? -1.467 -21.75 -5.301 1 98.12 10 THR B C 1
ATOM 893 O O . THR B 1 10 ? -2.434 -21.609 -6.051 1 98.12 10 THR B O 1
ATOM 896 N N . SER B 1 11 ? -0.976 -22.859 -4.914 1 97.56 11 SER B N 1
ATOM 897 C CA . SER B 1 11 ? -1.618 -24.094 -5.359 1 97.56 11 SER B CA 1
ATOM 898 C C . SER B 1 11 ? -3.059 -24.172 -4.867 1 97.56 11 SER B C 1
ATOM 900 O O . SER B 1 11 ? -3.434 -23.5 -3.91 1 97.56 11 SER B O 1
ATOM 902 N N . GLU B 1 12 ? -3.881 -24.984 -5.453 1 96.06 12 GLU B N 1
ATOM 903 C CA . GLU B 1 12 ? -5.301 -25.141 -5.145 1 96.06 12 GLU B CA 1
ATOM 904 C C . GLU B 1 12 ? -5.516 -26.047 -3.941 1 96.06 12 GLU B C 1
ATOM 906 O O . GLU B 1 12 ? -6.629 -26.156 -3.422 1 96.06 12 GLU B O 1
ATOM 911 N N . ASN B 1 13 ? -4.516 -26.578 -3.475 1 93.56 13 ASN B N 1
ATOM 912 C CA . ASN B 1 13 ? -4.699 -27.484 -2.338 1 93.56 13 ASN B CA 1
ATOM 913 C C . ASN B 1 13 ? -5.074 -26.719 -1.073 1 93.56 13 ASN B C 1
ATOM 915 O O . ASN B 1 13 ? -4.926 -25.484 -1.018 1 93.56 13 ASN B O 1
ATOM 919 N N . ASP B 1 14 ? -5.496 -27.406 -0.044 1 91.94 14 ASP B N 1
ATOM 920 C CA . ASP B 1 14 ? -6.039 -26.766 1.153 1 91.94 14 ASP B CA 1
ATOM 921 C C . ASP B 1 14 ? -4.934 -26.484 2.17 1 91.94 14 ASP B C 1
ATOM 923 O O . ASP B 1 14 ? -5.195 -25.922 3.234 1 91.94 14 ASP B O 1
ATOM 927 N N . GLU B 1 15 ? -3.752 -26.844 1.857 1 95.62 15 GLU B N 1
ATOM 928 C CA . GLU B 1 15 ? -2.654 -26.562 2.779 1 95.62 15 GLU B CA 1
ATOM 929 C C . GLU B 1 15 ? -2.24 -25.094 2.723 1 95.62 15 GLU B C 1
ATOM 931 O O . GLU B 1 15 ? -2.207 -24.5 1.646 1 95.62 15 GLU B O 1
ATOM 936 N N . PRO B 1 16 ? -2.045 -24.625 3.855 1 95.38 16 PRO B N 1
ATOM 937 C CA . PRO B 1 16 ? -1.555 -23.25 3.838 1 95.38 16 PRO B CA 1
ATOM 938 C C . PRO B 1 16 ? -0.199 -23.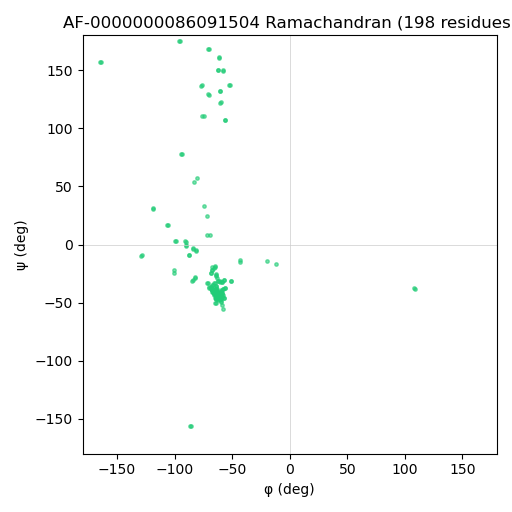109 3.148 1 95.38 16 PRO B C 1
ATOM 940 O O . PRO B 1 16 ? 0.579 -24.062 3.113 1 95.38 16 PRO B O 1
ATOM 943 N N . THR B 1 17 ? 0.094 -21.969 2.527 1 97.62 17 THR B N 1
ATOM 944 C CA . THR B 1 17 ? 1.403 -21.672 1.955 1 97.62 17 THR B CA 1
ATOM 945 C C . THR B 1 17 ? 2.484 -21.703 3.031 1 97.62 17 THR B C 1
ATOM 947 O O . THR B 1 17 ? 2.357 -21.047 4.066 1 97.62 17 THR B O 1
ATOM 950 N N . PRO B 1 18 ? 3.502 -22.5 2.902 1 97.12 18 PRO B N 1
ATOM 951 C CA . PRO B 1 18 ? 4.602 -22.5 3.869 1 97.12 18 PRO B CA 1
ATOM 952 C C . PRO B 1 18 ? 5.188 -21.109 4.098 1 97.12 18 PRO B C 1
ATOM 954 O O . PRO B 1 18 ? 5.418 -20.359 3.137 1 97.12 18 PRO B O 1
ATOM 957 N N . GLY B 1 19 ? 5.465 -20.75 5.305 1 97.56 19 GLY B N 1
ATOM 958 C CA . GLY B 1 19 ? 5.871 -19.406 5.711 1 97.56 19 GLY B CA 1
ATOM 959 C C . GLY B 1 19 ? 7.125 -18.922 5.008 1 97.56 19 GLY B C 1
ATOM 960 O O . GLY B 1 19 ? 7.227 -17.75 4.648 1 97.56 19 GLY B O 1
ATOM 961 N N . TRP B 1 20 ? 8.086 -19.844 4.797 1 97.88 20 TRP B N 1
ATOM 962 C CA . TRP B 1 20 ? 9.359 -19.453 4.203 1 97.88 20 TRP B CA 1
ATOM 963 C C . TRP B 1 20 ? 9.156 -18.938 2.781 1 97.88 20 TRP B C 1
ATOM 965 O O . TRP B 1 20 ? 9.961 -18.141 2.283 1 97.88 20 TRP B O 1
ATOM 975 N N . MET B 1 21 ? 8.109 -19.344 2.066 1 98.19 21 MET B N 1
ATOM 976 C CA . MET B 1 21 ? 7.852 -18.922 0.69 1 98.19 21 MET B CA 1
ATOM 977 C C . MET B 1 21 ? 7.562 -17.422 0.619 1 98.19 21 MET B C 1
ATOM 979 O O . MET B 1 21 ? 7.945 -16.766 -0.346 1 98.19 21 MET B O 1
ATOM 983 N N . TYR B 1 22 ? 6.93 -16.875 1.644 1 97.81 22 TYR B N 1
ATOM 984 C CA . TYR B 1 22 ? 6.664 -15.445 1.674 1 97.81 22 TYR B CA 1
ATOM 985 C C . TYR B 1 22 ? 7.965 -14.648 1.639 1 97.81 22 TYR B C 1
ATOM 987 O O . TYR B 1 22 ? 8.102 -13.711 0.853 1 97.81 22 TYR B O 1
ATOM 995 N N . HIS B 1 23 ? 8.867 -15.109 2.451 1 97.75 23 HIS B N 1
ATOM 996 C CA . HIS B 1 23 ? 10.156 -14.438 2.527 1 97.75 23 HIS B CA 1
ATOM 997 C C . HIS B 1 23 ? 10.938 -14.602 1.226 1 97.75 23 HIS B C 1
ATOM 999 O O . HIS B 1 23 ? 11.586 -13.656 0.767 1 97.75 23 HIS B O 1
ATOM 1005 N N . HIS B 1 24 ? 10.852 -15.773 0.722 1 98.31 24 HIS B N 1
ATOM 1006 C CA . HIS B 1 24 ? 11.547 -16.031 -0.533 1 98.31 24 HIS B CA 1
ATOM 1007 C C . HIS B 1 24 ? 11.008 -15.148 -1.654 1 98.31 24 HIS B C 1
ATOM 1009 O O . HIS B 1 24 ? 11.773 -14.492 -2.359 1 98.31 24 HIS B O 1
ATOM 1015 N N . ILE B 1 25 ? 9.734 -15.047 -1.823 1 98.62 25 ILE B N 1
ATOM 1016 C CA . ILE B 1 25 ? 9.102 -14.258 -2.873 1 98.62 25 ILE B CA 1
ATOM 1017 C C . ILE B 1 25 ? 9.406 -12.773 -2.652 1 98.62 25 ILE B C 1
ATOM 1019 O O . ILE B 1 25 ? 9.758 -12.062 -3.594 1 98.62 25 ILE B O 1
ATOM 1023 N N . ALA B 1 26 ? 9.344 -12.32 -1.438 1 98.5 26 ALA B N 1
ATOM 1024 C CA . ALA B 1 26 ? 9.688 -10.938 -1.113 1 98.5 26 ALA B CA 1
ATOM 1025 C C . ALA B 1 26 ? 11.125 -10.625 -1.52 1 98.5 26 ALA B C 1
ATOM 1027 O O . ALA B 1 26 ? 11.391 -9.586 -2.139 1 98.5 26 ALA B O 1
ATOM 1028 N N . SER B 1 27 ? 12.023 -11.57 -1.182 1 98.44 27 SER B N 1
ATOM 1029 C CA . SER B 1 27 ? 13.438 -11.383 -1.499 1 98.44 27 SER B CA 1
ATOM 1030 C C . SER B 1 27 ? 13.664 -11.328 -3.006 1 98.44 27 SER B C 1
ATOM 1032 O O . SER B 1 27 ? 14.516 -10.578 -3.486 1 98.44 27 SER B O 1
ATOM 1034 N N . THR B 1 28 ? 12.922 -12.086 -3.783 1 98.12 28 THR B N 1
ATOM 1035 C CA . THR B 1 28 ? 13.055 -12.125 -5.234 1 98.12 28 THR B CA 1
ATOM 1036 C C . THR B 1 28 ? 12.711 -10.766 -5.844 1 98.12 28 THR B C 1
ATOM 1038 O O . THR B 1 28 ? 13.328 -10.344 -6.824 1 98.12 28 THR B O 1
ATOM 1041 N N . THR B 1 29 ? 11.695 -10.039 -5.305 1 98.44 29 THR B N 1
ATOM 1042 C CA . THR B 1 29 ? 11.281 -8.75 -5.848 1 98.44 29 THR B CA 1
ATOM 1043 C C . THR B 1 29 ? 12.391 -7.715 -5.691 1 98.44 29 THR B C 1
ATOM 1045 O O . THR B 1 29 ? 12.375 -6.68 -6.363 1 98.44 29 THR B O 1
ATOM 1048 N N . LYS B 1 30 ? 13.352 -7.988 -4.785 1 98.31 30 LYS B N 1
ATOM 1049 C CA . LYS B 1 30 ? 14.43 -7.047 -4.508 1 98.31 30 LYS B CA 1
ATOM 1050 C C . LYS B 1 30 ? 15.602 -7.254 -5.465 1 98.31 30 LYS B C 1
ATOM 1052 O O . LYS B 1 30 ? 16.547 -6.457 -5.488 1 98.31 30 LYS B O 1
ATOM 1057 N N . LYS B 1 31 ? 15.555 -8.32 -6.246 1 98.12 31 LYS B N 1
ATOM 1058 C CA . LYS B 1 31 ? 16.672 -8.672 -7.109 1 98.12 31 LYS B CA 1
ATOM 1059 C C . LYS B 1 31 ? 16.812 -7.672 -8.258 1 98.12 31 LYS B C 1
ATOM 1061 O O . LYS B 1 31 ? 17.938 -7.359 -8.68 1 98.12 31 LYS B O 1
ATOM 1066 N N . SER B 1 32 ? 15.719 -7.176 -8.812 1 97.56 32 SER B N 1
ATOM 1067 C CA . SER B 1 32 ? 15.703 -6.211 -9.906 1 97.56 32 SER B CA 1
ATOM 1068 C C . SER B 1 32 ? 14.328 -5.562 -10.055 1 97.56 32 SER B C 1
ATOM 1070 O O . SER B 1 32 ? 13.32 -6.133 -9.625 1 97.56 32 SER B O 1
ATOM 1072 N N . PRO B 1 33 ? 14.281 -4.398 -10.641 1 97.25 33 PRO B N 1
ATOM 1073 C CA . PRO B 1 33 ? 12.977 -3.785 -10.93 1 97.25 33 PRO B CA 1
ATOM 1074 C C . PRO B 1 33 ? 12.078 -4.691 -11.766 1 97.25 33 PRO B C 1
ATOM 1076 O O . PRO B 1 33 ? 10.859 -4.723 -11.555 1 97.25 33 PRO B O 1
ATOM 1079 N N . GLN B 1 34 ? 12.719 -5.375 -12.664 1 97.94 34 GLN B N 1
ATOM 1080 C CA . GLN B 1 34 ? 11.969 -6.285 -13.523 1 97.94 34 GLN B CA 1
ATOM 1081 C C . GLN B 1 34 ? 11.344 -7.414 -12.719 1 97.94 34 GLN B C 1
ATOM 1083 O O . GLN B 1 34 ? 10.172 -7.754 -12.922 1 97.94 34 GLN B O 1
ATOM 1088 N N . ALA B 1 35 ? 12.117 -7.973 -11.828 1 98.12 35 ALA B N 1
ATOM 1089 C CA . ALA B 1 35 ? 11.617 -9.047 -10.969 1 98.12 35 ALA B CA 1
ATOM 1090 C C . ALA B 1 35 ? 10.438 -8.578 -10.133 1 98.12 35 ALA B C 1
ATOM 1092 O O . ALA B 1 35 ? 9.453 -9.305 -9.977 1 98.12 35 ALA B O 1
ATOM 1093 N N . CYS B 1 36 ? 10.516 -7.359 -9.648 1 98.56 36 CYS B N 1
ATOM 1094 C CA . CYS B 1 36 ? 9.453 -6.766 -8.852 1 98.56 36 CYS B CA 1
ATOM 1095 C C . CYS B 1 36 ? 8.18 -6.598 -9.68 1 98.56 36 CYS B C 1
ATOM 1097 O O . CYS B 1 36 ? 7.117 -7.086 -9.297 1 98.56 36 CYS B O 1
ATOM 1099 N N . GLU B 1 37 ? 8.312 -6.02 -10.805 1 98.31 37 GLU B N 1
ATOM 1100 C CA . GLU B 1 37 ? 7.172 -5.754 -11.68 1 98.31 37 GLU B CA 1
ATOM 1101 C C . GLU B 1 37 ? 6.531 -7.051 -12.156 1 98.31 37 GLU B C 1
ATOM 1103 O O . GLU B 1 37 ? 5.305 -7.168 -12.195 1 98.31 37 GLU B O 1
ATOM 1108 N N . GLU B 1 38 ? 7.344 -7.965 -12.516 1 98.31 38 GLU B N 1
ATOM 1109 C CA . GLU B 1 38 ? 6.848 -9.242 -13.023 1 98.31 38 GLU B CA 1
ATOM 1110 C C . GLU B 1 38 ? 6.102 -10.016 -11.945 1 98.31 38 GLU B C 1
ATOM 1112 O O . GLU B 1 38 ? 5.078 -10.648 -12.211 1 98.31 38 GLU B O 1
ATOM 1117 N N . THR B 1 39 ? 6.652 -10.008 -10.734 1 98.62 39 THR B N 1
ATOM 1118 C CA . THR B 1 39 ? 5.988 -10.68 -9.617 1 98.62 39 THR B CA 1
ATOM 1119 C C . THR B 1 39 ? 4.605 -10.078 -9.375 1 98.62 39 THR B C 1
ATOM 1121 O O . THR B 1 39 ? 3.619 -10.812 -9.266 1 98.62 39 THR B O 1
ATOM 1124 N N . ALA B 1 40 ? 4.535 -8.758 -9.336 1 98.25 40 ALA B N 1
ATOM 1125 C CA . ALA B 1 40 ? 3.258 -8.078 -9.125 1 98.25 40 ALA B CA 1
ATOM 1126 C C . ALA B 1 40 ? 2.264 -8.438 -10.227 1 98.25 40 ALA B C 1
ATOM 1128 O O . ALA B 1 40 ? 1.119 -8.797 -9.945 1 98.25 40 ALA B O 1
ATOM 1129 N N . THR B 1 41 ? 2.744 -8.391 -11.445 1 98.25 41 THR B N 1
ATOM 1130 C CA . THR B 1 41 ? 1.899 -8.672 -12.602 1 98.25 41 THR B CA 1
ATOM 1131 C C . THR B 1 41 ? 1.374 -10.109 -12.547 1 98.25 41 THR B C 1
ATOM 1133 O O . THR B 1 41 ? 0.191 -10.344 -12.797 1 98.25 41 THR B O 1
ATOM 1136 N N . TRP B 1 42 ? 2.229 -11 -12.211 1 98.69 42 TRP B N 1
ATOM 1137 C CA . TRP B 1 42 ? 1.835 -12.406 -12.141 1 98.69 42 TRP B CA 1
ATOM 1138 C C . TRP B 1 42 ? 0.779 -12.617 -11.062 1 98.69 42 TRP B C 1
ATOM 1140 O O . TRP B 1 42 ? -0.225 -13.297 -11.289 1 98.69 42 TRP B O 1
ATOM 1150 N N . LEU B 1 43 ? 0.965 -12.055 -9.906 1 97.75 43 LEU B N 1
ATOM 1151 C CA . LEU B 1 43 ? 0.041 -12.211 -8.789 1 97.75 43 LEU B CA 1
ATOM 1152 C C . LEU B 1 43 ? -1.32 -11.609 -9.117 1 97.75 43 LEU B C 1
ATOM 1154 O O . LEU B 1 43 ? -2.357 -12.18 -8.773 1 97.75 43 LEU B O 1
ATOM 1158 N N . MET B 1 44 ? -1.255 -10.469 -9.805 1 96.75 44 MET B N 1
ATOM 1159 C CA . MET B 1 44 ? -2.514 -9.828 -10.188 1 96.75 44 MET B CA 1
ATOM 1160 C C . MET B 1 44 ? -3.311 -10.727 -11.125 1 96.75 44 MET B C 1
ATOM 1162 O O . MET B 1 44 ? -4.535 -10.82 -11.016 1 96.75 44 MET B O 1
ATOM 1166 N N . LYS B 1 45 ? -2.625 -11.336 -12.016 1 97.62 45 LYS B N 1
ATOM 1167 C CA . LYS B 1 45 ? -3.285 -12.273 -12.922 1 97.62 45 LYS B CA 1
ATOM 1168 C C . LYS B 1 45 ? -3.814 -13.484 -12.156 1 97.62 45 LYS B C 1
ATOM 1170 O O . LYS B 1 45 ? -4.938 -13.938 -12.398 1 97.62 45 LYS B O 1
ATOM 1175 N N . ARG B 1 46 ? -3.061 -14.031 -11.242 1 97.06 46 ARG B N 1
ATOM 1176 C CA . ARG B 1 46 ? -3.438 -15.203 -10.453 1 97.06 46 ARG B CA 1
ATOM 1177 C C . ARG B 1 46 ? -4.656 -14.914 -9.586 1 97.06 46 ARG B C 1
ATOM 1179 O O . ARG B 1 46 ? -5.465 -15.805 -9.32 1 97.06 46 ARG B O 1
ATOM 1186 N N . LEU B 1 47 ? -4.832 -13.695 -9.203 1 95.25 47 LEU B N 1
ATOM 1187 C CA . LEU B 1 47 ? -5.91 -13.258 -8.32 1 95.25 47 LEU B CA 1
ATOM 1188 C C . LEU B 1 47 ? -7.27 -13.43 -9 1 95.25 47 LEU B C 1
ATOM 1190 O O . LEU B 1 47 ? -8.305 -13.477 -8.328 1 95.25 47 LEU B O 1
ATOM 1194 N N . THR B 1 48 ? -7.285 -13.523 -10.281 1 95.31 48 THR B N 1
ATOM 1195 C CA . THR B 1 48 ? -8.547 -13.648 -11 1 95.31 48 THR B CA 1
ATOM 1196 C C . THR B 1 48 ? -9.008 -15.102 -11.031 1 95.31 48 THR B C 1
ATOM 1198 O O . THR B 1 48 ? -10.07 -15.414 -11.578 1 95.31 48 THR B O 1
ATOM 1201 N N . HIS B 1 49 ? -8.203 -15.945 -10.5 1 94.69 49 HIS B N 1
ATOM 1202 C CA . HIS B 1 49 ? -8.547 -17.359 -10.453 1 94.69 49 HIS B CA 1
ATOM 1203 C C . HIS B 1 49 ? -9.852 -17.594 -9.711 1 94.69 49 HIS B C 1
ATOM 1205 O O . HIS B 1 49 ? -10.156 -16.891 -8.75 1 94.69 49 HIS B O 1
ATOM 1211 N N . LYS B 1 50 ? -10.656 -18.562 -9.969 1 92.81 50 LYS B N 1
ATOM 1212 C CA . LYS B 1 50 ? -11.992 -18.797 -9.422 1 92.81 50 LYS B CA 1
ATOM 1213 C C . LYS B 1 50 ? -11.914 -19.469 -8.055 1 92.81 50 LYS B C 1
ATOM 1215 O O . LYS B 1 50 ? -12.836 -19.344 -7.242 1 92.81 50 LYS B O 1
ATOM 1220 N N . ASN B 1 51 ? -10.898 -20.203 -7.809 1 93.12 51 ASN B N 1
ATOM 1221 C CA . ASN B 1 51 ? -10.758 -20.938 -6.555 1 93.12 51 ASN B CA 1
ATOM 1222 C C . ASN B 1 51 ? -10.492 -20 -5.383 1 93.12 51 ASN B C 1
ATOM 1224 O O . ASN B 1 51 ? -9.523 -19.234 -5.402 1 93.12 51 ASN B O 1
ATOM 1228 N N . VAL B 1 52 ? -11.242 -20.141 -4.336 1 90 52 VAL B N 1
ATOM 1229 C CA . VAL B 1 52 ? -11.211 -19.203 -3.209 1 90 52 VAL B CA 1
ATOM 1230 C C . VAL B 1 52 ? -9.914 -19.391 -2.428 1 90 52 VAL B C 1
ATOM 1232 O O . VAL B 1 52 ? -9.352 -18.422 -1.907 1 90 52 VAL B O 1
ATOM 1235 N N . GLN B 1 53 ? -9.422 -20.609 -2.371 1 92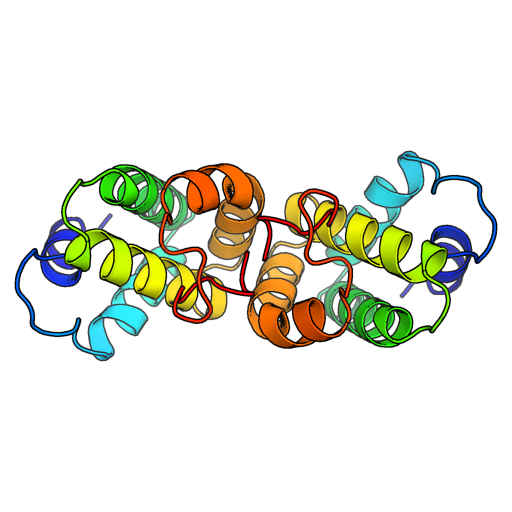.12 53 GLN B N 1
ATOM 1236 C CA . GLN B 1 53 ? -8.172 -20.859 -1.654 1 92.12 53 GLN B CA 1
ATOM 1237 C C . GLN B 1 53 ? -6.988 -20.203 -2.355 1 92.12 53 GLN B C 1
ATOM 1239 O O . GLN B 1 53 ? -6.098 -19.656 -1.701 1 92.12 53 GLN B O 1
ATOM 1244 N N . VAL B 1 54 ? -7.016 -20.234 -3.684 1 95.38 54 VAL B N 1
ATOM 1245 C CA . VAL B 1 54 ? -5.977 -19.594 -4.48 1 95.38 54 VAL B CA 1
ATOM 1246 C C . VAL B 1 54 ? -6.004 -18.078 -4.254 1 95.38 54 VAL B C 1
ATOM 1248 O O . VAL B 1 54 ? -4.965 -17.469 -3.998 1 95.38 54 VAL B O 1
ATOM 1251 N N . LYS B 1 55 ? -7.141 -17.531 -4.285 1 93.75 55 LYS B N 1
ATOM 1252 C CA . LYS B 1 55 ? -7.277 -16.094 -4.082 1 93.75 55 LYS B CA 1
ATOM 1253 C C . LYS B 1 55 ? -6.762 -15.68 -2.705 1 93.75 55 LYS B C 1
ATOM 1255 O O . LYS B 1 55 ? -6.055 -14.68 -2.576 1 93.75 55 LYS B O 1
ATOM 1260 N N . LYS B 1 56 ? -7.117 -16.469 -1.728 1 91.81 56 LYS B N 1
ATOM 1261 C CA . LYS B 1 56 ? -6.664 -16.172 -0.368 1 91.81 56 LYS B CA 1
ATOM 1262 C C . LYS B 1 56 ? -5.141 -16.219 -0.274 1 91.81 56 LYS B C 1
ATOM 1264 O O . LYS B 1 56 ? -4.527 -15.328 0.313 1 91.81 56 LYS B O 1
ATOM 1269 N N . LYS B 1 57 ? -4.613 -17.234 -0.866 1 95.5 57 LYS B N 1
ATOM 1270 C CA . LYS B 1 57 ? -3.162 -17.375 -0.832 1 95.5 57 LYS B CA 1
ATOM 1271 C C . LYS B 1 57 ? -2.482 -16.219 -1.571 1 95.5 57 LYS B C 1
ATOM 1273 O O . LYS B 1 57 ? -1.469 -15.695 -1.11 1 95.5 57 LYS B O 1
ATOM 1278 N N . VAL B 1 58 ? -3.002 -15.797 -2.727 1 96 58 VAL B N 1
ATOM 1279 C CA . VAL B 1 58 ? -2.457 -14.688 -3.504 1 96 58 VAL B CA 1
ATOM 1280 C C . VAL B 1 58 ? -2.488 -13.406 -2.67 1 96 58 VAL B C 1
ATOM 1282 O O . VAL B 1 58 ? -1.497 -12.68 -2.605 1 96 58 VAL B O 1
ATOM 1285 N N . LEU B 1 59 ? -3.549 -13.211 -1.986 1 93.81 59 LEU B N 1
ATOM 1286 C CA . LEU B 1 59 ? -3.709 -12.008 -1.184 1 93.81 59 LEU B CA 1
ATOM 1287 C C . LEU B 1 59 ? -2.717 -11.984 -0.026 1 93.81 59 LEU B C 1
ATOM 1289 O O . LEU B 1 59 ? -2.164 -10.938 0.306 1 93.81 59 LEU B O 1
ATOM 1293 N N . LEU B 1 60 ? -2.508 -13.109 0.533 1 94.38 60 LEU B N 1
ATOM 1294 C CA . LEU B 1 60 ? -1.546 -13.195 1.627 1 94.38 60 LEU B CA 1
ATOM 1295 C C . LEU B 1 60 ? -0.13 -12.93 1.126 1 94.38 60 LEU B C 1
ATOM 1297 O O . LEU B 1 60 ? 0.658 -12.266 1.801 1 94.38 60 LEU B O 1
ATOM 1301 N N . ILE B 1 61 ? 0.192 -13.453 -0.02 1 96.69 61 ILE B N 1
ATOM 1302 C CA . ILE B 1 61 ? 1.501 -13.211 -0.617 1 96.69 61 ILE B CA 1
ATOM 1303 C C . ILE B 1 61 ? 1.654 -11.727 -0.94 1 96.69 61 ILE B C 1
ATOM 1305 O O . ILE B 1 61 ? 2.689 -11.125 -0.644 1 96.69 61 ILE B O 1
ATOM 1309 N N . ILE B 1 62 ? 0.631 -11.141 -1.539 1 96.31 62 ILE B N 1
ATOM 1310 C CA . ILE B 1 62 ? 0.664 -9.719 -1.864 1 96.31 62 ILE B CA 1
ATOM 1311 C C . ILE B 1 62 ? 0.907 -8.906 -0.595 1 96.31 62 ILE B C 1
ATOM 1313 O O . ILE B 1 62 ? 1.767 -8.023 -0.572 1 96.31 62 ILE B O 1
ATOM 1317 N N . LYS B 1 63 ? 0.201 -9.234 0.437 1 93.94 63 LYS B N 1
ATOM 1318 C CA . LYS B 1 63 ? 0.36 -8.531 1.704 1 93.94 63 LYS B CA 1
ATOM 1319 C C . LYS B 1 63 ? 1.789 -8.648 2.225 1 93.94 63 LYS B C 1
ATOM 1321 O O . LYS B 1 63 ? 2.416 -7.645 2.568 1 93.94 63 LYS B O 1
ATOM 1326 N N . SER B 1 64 ? 2.291 -9.82 2.248 1 96.19 64 SER B N 1
ATOM 1327 C CA . SER B 1 64 ? 3.625 -10.078 2.777 1 96.19 64 SER B CA 1
ATOM 1328 C C . SER B 1 64 ? 4.695 -9.375 1.945 1 96.19 64 SER B C 1
ATOM 1330 O O . SER B 1 64 ? 5.582 -8.719 2.492 1 96.19 64 SER B O 1
ATOM 1332 N N . VAL B 1 65 ? 4.578 -9.516 0.671 1 97.69 65 VAL B N 1
ATOM 1333 C CA . VAL B 1 65 ? 5.594 -8.961 -0.221 1 97.69 65 VAL B CA 1
ATOM 1334 C C . VAL B 1 65 ? 5.539 -7.434 -0.187 1 97.69 65 VAL B C 1
ATOM 1336 O O . VAL B 1 65 ? 6.574 -6.77 -0.256 1 97.69 65 VAL B O 1
ATOM 1339 N N . ALA B 1 66 ? 4.391 -6.863 -0.085 1 96.94 66 ALA B N 1
ATOM 1340 C CA . ALA B 1 66 ? 4.27 -5.41 0.036 1 96.94 66 ALA B CA 1
ATOM 1341 C C . ALA B 1 66 ? 4.945 -4.91 1.309 1 96.94 66 ALA B C 1
ATOM 1343 O O . ALA B 1 66 ? 5.488 -3.801 1.336 1 96.94 66 ALA B O 1
ATOM 1344 N N . GLN B 1 67 ? 4.953 -5.676 2.328 1 96.56 67 GLN B N 1
ATOM 1345 C CA . GLN B 1 67 ? 5.52 -5.273 3.611 1 96.56 67 GLN B CA 1
ATOM 1346 C C . GLN B 1 67 ? 7.027 -5.504 3.645 1 96.56 67 GLN B C 1
ATOM 1348 O O . GLN B 1 67 ? 7.77 -4.715 4.234 1 96.56 67 GLN B O 1
ATOM 1353 N N . TYR B 1 68 ? 7.473 -6.492 2.941 1 97.69 68 TYR B N 1
ATOM 1354 C CA . TYR B 1 68 ? 8.836 -6.922 3.23 1 97.69 68 TYR B CA 1
ATOM 1355 C C . TYR B 1 68 ? 9.664 -7.008 1.954 1 97.69 68 TYR B C 1
ATOM 1357 O O . TYR B 1 68 ? 10.883 -7.223 2.006 1 97.69 68 TYR B O 1
ATOM 1365 N N . GLY B 1 69 ? 9.07 -6.895 0.794 1 98.31 69 GLY B N 1
ATOM 1366 C CA . GLY B 1 69 ? 9.766 -6.934 -0.479 1 98.31 69 GLY B CA 1
ATOM 1367 C C . GLY B 1 69 ? 10.305 -5.578 -0.903 1 98.31 69 GLY B C 1
ATOM 1368 O O . GLY B 1 69 ? 10.695 -4.766 -0.059 1 98.31 69 GLY B O 1
ATOM 1369 N N . ASP B 1 70 ? 10.508 -5.414 -2.219 1 98.56 70 ASP B N 1
ATOM 1370 C CA . ASP B 1 70 ? 10.898 -4.129 -2.787 1 98.56 70 ASP B CA 1
ATOM 1371 C C . ASP B 1 70 ? 9.844 -3.061 -2.508 1 98.56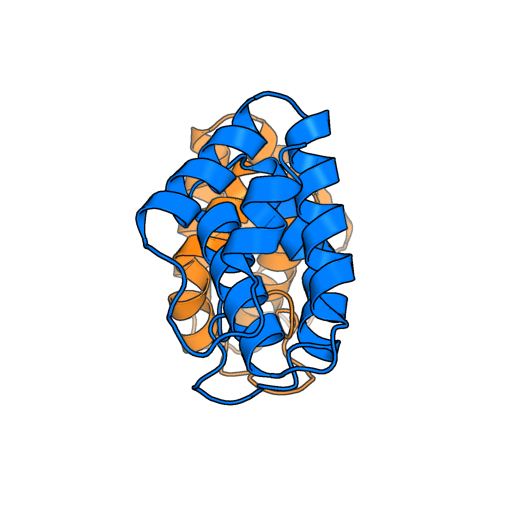 70 ASP B C 1
ATOM 1373 O O . ASP B 1 70 ? 8.648 -3.307 -2.664 1 98.56 70 ASP B O 1
ATOM 1377 N N . PRO B 1 71 ? 10.305 -1.91 -2.041 1 98.06 71 PRO B N 1
ATOM 1378 C CA . PRO B 1 71 ? 9.32 -0.862 -1.76 1 98.06 71 PRO B CA 1
ATOM 1379 C C . PRO B 1 71 ? 8.477 -0.502 -2.98 1 98.06 71 PRO B C 1
ATOM 1381 O O . PRO B 1 71 ? 7.316 -0.109 -2.84 1 98.06 71 PRO B O 1
ATOM 1384 N N . GLU B 1 72 ? 9.047 -0.628 -4.164 1 98.38 72 GLU B N 1
ATOM 1385 C CA . GLU B 1 72 ? 8.281 -0.377 -5.383 1 98.38 72 GLU B CA 1
ATOM 1386 C C . GLU B 1 72 ? 7.09 -1.323 -5.488 1 98.38 72 GLU B C 1
ATOM 1388 O O . GLU B 1 72 ? 6.047 -0.96 -6.039 1 98.38 72 GLU B O 1
ATOM 1393 N N . PHE B 1 73 ? 7.215 -2.545 -4.969 1 98.12 73 PHE B N 1
ATOM 1394 C CA . PHE B 1 73 ? 6.098 -3.48 -4.969 1 98.12 73 PHE B CA 1
ATOM 1395 C C . PHE B 1 73 ? 4.914 -2.91 -4.191 1 98.12 73 PHE B C 1
ATOM 1397 O O . PHE B 1 73 ? 3.77 -3.01 -4.633 1 98.12 73 PHE B O 1
ATOM 1404 N N . ALA B 1 74 ? 5.191 -2.32 -3.018 1 97 74 ALA B N 1
ATOM 1405 C CA . ALA B 1 74 ? 4.133 -1.704 -2.223 1 97 74 ALA B CA 1
ATOM 1406 C C . ALA B 1 74 ? 3.422 -0.608 -3.012 1 97 74 ALA B C 1
ATOM 1408 O O . ALA B 1 74 ? 2.193 -0.515 -2.986 1 97 74 ALA B O 1
ATOM 1409 N N . ARG B 1 75 ? 4.191 0.162 -3.707 1 96.56 75 ARG B N 1
ATOM 1410 C CA . ARG B 1 75 ? 3.592 1.224 -4.508 1 96.56 75 ARG B CA 1
ATOM 1411 C C . ARG B 1 75 ? 2.707 0.646 -5.609 1 96.56 75 ARG B C 1
ATOM 1413 O O . ARG B 1 75 ? 1.612 1.152 -5.863 1 96.56 75 ARG B O 1
ATOM 1420 N N . ILE B 1 76 ? 3.172 -0.37 -6.258 1 96.94 76 ILE B N 1
ATOM 1421 C CA . ILE B 1 76 ? 2.4 -1.025 -7.309 1 96.94 76 ILE B CA 1
ATOM 1422 C C . ILE B 1 76 ? 1.068 -1.514 -6.738 1 96.94 76 ILE B C 1
ATOM 1424 O O . ILE B 1 76 ? 0.016 -1.316 -7.352 1 96.94 76 ILE B O 1
ATOM 1428 N N . ILE B 1 77 ? 1.158 -2.086 -5.57 1 94.75 77 ILE B N 1
ATOM 1429 C CA . ILE B 1 77 ? -0.032 -2.65 -4.945 1 94.75 77 ILE B CA 1
ATOM 1430 C C . ILE B 1 77 ? -1.003 -1.53 -4.578 1 94.75 77 ILE B C 1
ATOM 1432 O O . ILE B 1 77 ? -2.211 -1.652 -4.793 1 94.75 77 ILE B O 1
ATOM 1436 N N . VAL B 1 78 ? -0.484 -0.413 -4.098 1 92.69 78 VAL B N 1
ATOM 1437 C CA . VAL B 1 78 ? -1.319 0.735 -3.758 1 92.69 78 VAL B CA 1
ATOM 1438 C C . VAL B 1 78 ? -2.01 1.262 -5.016 1 92.69 78 VAL B C 1
ATOM 1440 O O . VAL B 1 78 ? -3.207 1.555 -4.996 1 92.69 78 VAL B O 1
ATOM 1443 N N . LYS B 1 79 ? -1.313 1.31 -6.086 1 93.56 79 LYS B N 1
ATOM 1444 C CA . LYS B 1 79 ? -1.868 1.809 -7.344 1 93.56 79 LYS B CA 1
ATOM 1445 C C . LYS B 1 79 ? -2.924 0.855 -7.895 1 93.56 79 LYS B C 1
ATOM 1447 O O . LYS B 1 79 ? -3.863 1.283 -8.57 1 93.56 79 LYS B O 1
ATOM 1452 N N . ARG B 1 80 ? -2.805 -0.344 -7.516 1 92.19 80 ARG B N 1
ATOM 1453 C CA . ARG B 1 80 ? -3.719 -1.351 -8.047 1 92.19 80 ARG B CA 1
ATOM 1454 C C . ARG B 1 80 ? -4.746 -1.766 -6.996 1 92.19 80 ARG B C 1
ATOM 1456 O O . ARG B 1 80 ? -5.352 -2.834 -7.102 1 92.19 80 ARG B O 1
ATOM 1463 N N . SER B 1 81 ? -4.879 -1.01 -6.016 1 89.56 81 SER B N 1
ATOM 1464 C CA . SER B 1 81 ? -5.691 -1.381 -4.863 1 89.56 81 SER B CA 1
ATOM 1465 C C . SER B 1 81 ? -7.141 -1.632 -5.266 1 89.56 81 SER B C 1
ATOM 1467 O O . SER B 1 81 ? -7.777 -2.562 -4.77 1 89.56 81 SER B O 1
ATOM 1469 N N . GLU B 1 82 ? -7.703 -0.81 -6.164 1 85.69 82 GLU B N 1
ATOM 1470 C CA . GLU B 1 82 ? -9.086 -0.987 -6.602 1 85.69 82 GLU B CA 1
ATOM 1471 C C . GLU B 1 82 ? -9.266 -2.316 -7.328 1 85.69 82 GLU B C 1
ATOM 1473 O O . GLU B 1 82 ? -10.281 -2.998 -7.141 1 85.69 82 GLU B O 1
ATOM 1478 N N . GLU B 1 83 ? -8.352 -2.594 -8.172 1 87.81 83 GLU B N 1
ATOM 1479 C CA . GLU B 1 83 ? -8.391 -3.869 -8.883 1 87.81 83 GLU B CA 1
ATOM 1480 C C . GLU B 1 83 ? -8.352 -5.043 -7.914 1 87.81 83 GLU B C 1
ATOM 1482 O O . GLU B 1 83 ? -9.086 -6.02 -8.086 1 87.81 83 GLU B O 1
ATOM 1487 N N . ILE B 1 84 ? -7.527 -4.965 -6.914 1 90.75 84 ILE B N 1
ATOM 1488 C CA . ILE B 1 84 ? -7.375 -6.02 -5.922 1 90.75 84 ILE B CA 1
ATOM 1489 C C . ILE B 1 84 ? -8.68 -6.195 -5.148 1 90.75 84 ILE B C 1
ATOM 1491 O O . ILE B 1 84 ? -9.125 -7.32 -4.91 1 90.75 84 ILE B O 1
ATOM 1495 N N . LYS B 1 85 ? -9.352 -5.168 -4.84 1 84.56 85 LYS B N 1
ATOM 1496 C CA . LYS B 1 85 ? -10.609 -5.203 -4.109 1 84.56 85 LYS B CA 1
ATOM 1497 C C . LYS B 1 85 ? -11.695 -5.898 -4.926 1 84.56 85 LYS B C 1
ATOM 1499 O O . LYS B 1 85 ? -12.547 -6.598 -4.367 1 84.56 85 LYS B O 1
ATOM 1504 N N . GLN B 1 86 ? -11.68 -5.645 -6.121 1 84.12 86 GLN B N 1
ATOM 1505 C CA . GLN B 1 86 ? -12.672 -6.242 -7.008 1 84.12 86 GLN B CA 1
ATOM 1506 C C . GLN B 1 86 ? -12.594 -7.766 -6.965 1 84.12 86 GLN B C 1
ATOM 1508 O O . GLN B 1 86 ? -13.625 -8.445 -7.035 1 84.12 86 GLN B O 1
ATOM 1513 N N . TYR B 1 87 ? -11.461 -8.25 -6.766 1 82.31 87 TYR B N 1
ATOM 1514 C CA . TYR B 1 87 ? -11.305 -9.695 -6.82 1 82.31 87 TYR B CA 1
ATOM 1515 C C . TYR B 1 87 ? -11.273 -10.297 -5.418 1 82.31 87 TYR B C 1
ATOM 1517 O O . TYR B 1 87 ? -11.477 -11.5 -5.246 1 82.31 87 TYR B O 1
ATOM 1525 N N . ALA B 1 88 ? -10.938 -9.453 -4.457 1 73.5 88 ALA B N 1
ATOM 1526 C CA . ALA B 1 88 ? -10.891 -9.945 -3.08 1 73.5 88 ALA B CA 1
ATOM 1527 C C . ALA B 1 88 ? -12.297 -10.141 -2.52 1 73.5 88 ALA B C 1
ATOM 1529 O O . ALA B 1 88 ? -12.453 -10.578 -1.378 1 73.5 88 ALA B O 1
ATOM 1530 N N . ASN B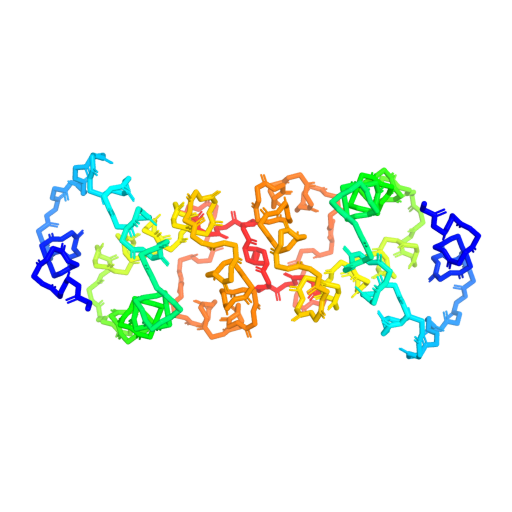 1 89 ? -13.297 -10.531 -3.33 1 63.91 89 ASN B N 1
ATOM 1531 C CA . ASN B 1 89 ? -14.656 -10.805 -2.867 1 63.91 89 ASN B CA 1
ATOM 1532 C C . ASN B 1 89 ? -14.695 -11.062 -1.363 1 63.91 89 ASN B C 1
ATOM 1534 O O . ASN B 1 89 ? -15.766 -11.297 -0.795 1 63.91 89 ASN B O 1
ATOM 1538 N N . PHE B 1 90 ? -13.633 -11.281 -0.749 1 54.53 90 PHE B N 1
ATOM 1539 C CA . PHE B 1 90 ? -13.602 -11.555 0.684 1 54.53 90 PHE B CA 1
ATOM 1540 C C . PHE B 1 90 ? -13.633 -10.25 1.48 1 54.53 90 PHE B C 1
ATOM 1542 O O . PHE B 1 90 ? -12.609 -9.578 1.609 1 54.53 90 PHE B O 1
ATOM 1549 N N . ARG B 1 91 ? -14.531 -9.484 1.245 1 51.66 91 ARG B N 1
ATOM 1550 C CA . ARG B 1 91 ? -14.656 -8.117 1.739 1 51.66 91 ARG B CA 1
ATOM 1551 C C . ARG B 1 91 ? -14.93 -8.102 3.238 1 51.66 91 ARG B C 1
ATOM 1553 O O . ARG B 1 91 ? -14.859 -7.047 3.877 1 51.66 91 ARG B O 1
ATOM 1560 N N . GLY B 1 92 ? -14.844 -9.258 3.879 1 50.91 92 GLY B N 1
ATOM 1561 C CA . GLY B 1 92 ? -15.133 -9.25 5.305 1 50.91 92 GLY B CA 1
ATOM 1562 C C . GLY B 1 92 ? -13.883 -9.156 6.164 1 50.91 92 GLY B C 1
ATOM 1563 O O . GLY B 1 92 ? -12.781 -8.938 5.656 1 50.91 92 GLY B O 1
ATOM 1564 N N . GLU B 1 93 ? -14.062 -9.047 7.391 1 53.69 93 GLU B N 1
ATOM 1565 C CA . GLU B 1 93 ? -13.023 -9.016 8.422 1 53.69 93 GLU B CA 1
ATOM 1566 C C . GLU B 1 93 ? -11.953 -10.07 8.156 1 53.69 93 GLU B C 1
ATOM 1568 O O . GLU B 1 93 ? -10.797 -9.898 8.539 1 53.69 93 GLU B O 1
ATOM 1573 N N . LYS B 1 94 ? -12.398 -10.922 7.238 1 56.06 94 LYS B N 1
ATOM 1574 C CA . LYS B 1 94 ? -11.516 -12.07 7.062 1 56.06 94 LYS B CA 1
ATOM 1575 C C . LYS B 1 94 ? -10.617 -11.891 5.844 1 56.06 94 LYS B C 1
ATOM 1577 O O . LYS B 1 94 ? -9.727 -12.711 5.594 1 56.06 94 LYS B O 1
ATOM 1582 N N . ASP B 1 95 ? -10.688 -10.805 5.199 1 59.22 95 ASP B N 1
ATOM 1583 C CA . ASP B 1 95 ? -9.875 -10.469 4.027 1 59.22 95 ASP B CA 1
ATOM 1584 C C . ASP B 1 95 ? -8.453 -10.094 4.434 1 59.22 95 ASP B C 1
ATOM 1586 O O . ASP B 1 95 ? -8.25 -9.148 5.199 1 59.22 95 ASP B O 1
ATOM 1590 N N . PRO B 1 96 ? -7.492 -10.938 4.105 1 57.81 96 PRO B N 1
ATOM 1591 C CA . PRO B 1 96 ? -6.117 -10.664 4.523 1 57.81 96 PRO B CA 1
ATOM 1592 C C . PRO B 1 96 ? -5.664 -9.25 4.156 1 57.81 96 PRO B C 1
ATOM 1594 O O . PRO B 1 96 ? -4.828 -8.664 4.852 1 57.81 96 PRO B O 1
ATOM 1597 N N . LEU B 1 97 ? -6.223 -8.836 3.094 1 59.84 97 LEU B N 1
ATOM 1598 C CA . LEU B 1 97 ? -5.816 -7.492 2.686 1 59.84 97 LEU B CA 1
ATOM 1599 C C . LEU B 1 97 ? -6.73 -6.438 3.295 1 59.84 97 LEU B C 1
ATOM 1601 O O . LEU B 1 97 ? -6.586 -5.246 3.014 1 59.84 97 LEU B O 1
ATOM 1605 N N . HIS B 1 98 ? -7.656 -7.09 4.141 1 61.5 98 HIS B N 1
ATOM 1606 C CA . HIS B 1 98 ? -8.531 -6.152 4.836 1 61.5 98 HIS B CA 1
ATOM 1607 C C . HIS B 1 98 ? -7.719 -5.141 5.641 1 61.5 98 HIS B C 1
ATOM 1609 O O . HIS B 1 98 ? -6.922 -5.52 6.5 1 61.5 98 HIS B O 1
ATOM 1615 N N . GLY B 1 99 ? -7.613 -3.842 5.219 1 57.31 99 GLY B N 1
ATOM 1616 C CA . GLY B 1 99 ? -6.867 -2.807 5.918 1 57.31 99 GLY B CA 1
ATOM 1617 C C . GLY B 1 99 ? -5.594 -2.4 5.199 1 57.31 99 GLY B C 1
ATOM 1618 O O . GLY B 1 99 ? -4.992 -1.374 5.523 1 57.31 99 GLY B O 1
ATOM 1619 N N . MET B 1 100 ? -5.074 -3.533 4.676 1 54.31 100 MET B N 1
ATOM 1620 C CA . MET B 1 100 ? -3.939 -3.111 3.861 1 54.31 100 MET B CA 1
ATOM 1621 C C . MET B 1 100 ? -4.379 -2.135 2.775 1 54.31 100 MET B C 1
ATOM 1623 O O . MET B 1 100 ? -3.684 -1.161 2.49 1 54.31 100 MET B O 1
ATOM 1627 N N . LEU B 1 101 ? -5.402 -2.549 2.029 1 49.84 101 LEU B N 1
ATOM 1628 C CA . LEU B 1 101 ? -5.855 -1.871 0.82 1 49.84 101 LEU B CA 1
ATOM 1629 C C . LEU B 1 101 ? -7.18 -1.153 1.062 1 49.84 101 LEU B C 1
ATOM 1631 O O . LEU B 1 101 ? -7.996 -1.605 1.868 1 49.84 101 LEU B O 1
#

Nearest PDB structures (foldseek):
  5wf9-assembly1_A  TM=8.474E-01  e=1.851E-04  Homo sapiens
  1hx8-assembly2_B  TM=8.849E-01  e=5.954E-02  Drosophila melanogaster
  3ldz-assembly4_D  TM=7.565E-01  e=2.104E-02  Homo sapiens
  3zym-assembly2_B  TM=8.684E-01  e=1.111E-01  Rattus norvegicus
  1hx8-assembly1_A  TM=8.293E-01  e=1.299E-01  Drosophila melanogaster

Radius of gyration: 17.23 Å; Cα contacts (8 Å, |Δi|>4): 295; chains: 2; bounding box: 35×52×29 Å

Sequence (202 aa):
MEKKILSKATSENDEPTPGWMYHHIASTTKKSPQACEETATWLMKRLTHKNVQVKKKVLLIIKSVAQYGDPEFARIIVKRSEEIKQYANFRGEKDPLHGMLMEKKILSKATSENDEPTPGWMYHHIASTTKKSPQACEETATWLMKRLTHKNVQVKKKVLLIIKSVAQYGDPEFARIIVKRSEEIKQYANFRGEKDPLHGML

InterPro domains:
  IPR008942 ENTH/VHS [G3DSA:1.25.40.90] (1-100)
  IPR008942 ENTH/VHS [SSF48464] (4-85)
  IPR011417 AP180 N-terminal homology (ANTH) domain [PF07651] (6-92)
  IPR013809 ENTH domain [PS50942] (1-101)
  IPR035802 Tepsin, ENTH/VHS domain [cd03572] (3-99)
  IPR039273 AP-4 complex accessory subunit Tepsin [PTHR21514] (4-99)

Secondary structure (DSSP, 8-state):
--HHHHHHHT-SSSSPPPHHHHHHHHHHHTS-HHHHHHHHHHHHHHTT-S-HHHHHHHHHHHHHHHHHS-HHHHHHHHHTHHHHHHH----STT-TTTTT-/--HHHHHHHT-SSSSPPPHHHHHHHHHHHTS-HHHHHHHHHHHHHHTT-S-HHHHHHHHHHHHHHHHHS-HHHHHHHHHTHHHHHHH----STT-TTTTT-

Solvent-accessible surface area (backbone atoms only — not comparable to full-atom values): 10376 Å² total; per-residue (Å²): 113,68,61,67,59,52,51,61,50,37,39,78,57,88,67,76,60,62,71,67,53,43,55,51,53,11,53,49,23,56,73,35,74,64,28,26,53,47,47,53,52,51,46,59,59,54,34,69,47,85,50,66,56,24,31,51,40,39,39,46,43,52,51,46,24,25,60,64,26,27,32,59,43,15,19,52,48,43,68,38,10,59,64,50,50,68,56,42,75,52,79,47,94,78,20,77,43,58,27,37,31,112,67,61,67,60,52,50,61,49,37,39,79,58,90,66,77,61,62,70,66,55,44,55,51,54,11,54,48,24,58,74,36,73,63,28,23,52,48,48,53,53,50,46,58,58,54,35,70,48,85,51,65,58,24,31,52,38,39,40,47,44,52,51,46,23,25,61,65,26,27,35,60,43,14,18,52,48,44,69,39,10,59,65,51,49,70,57,40,77,51,80,45,96,77,18,77,43,57,26,36,30

Foldseek 3Di:
DCVVLLCVLLDLDPDHRDPVSLVVLQAQLQPDVVSLVVSLVVLLVQLQDPRLSSVQSSQLSLVSSCVRHPVVSVVVCVVCVVSNVVSQVVQDPVRPCNPVD/DCVVLLCVLLDLDPDHRDPVSLVVLQAQLQPDVVSLVVSLVVLLVQLQDPRLSSVQSSQLSLVSSCVRHPVVSVVVCVVCVVSNVVSQVVQDPVRPCNPVD

Organism: Naegleria lovaniensis (NCBI:txid51637)